Protein AF-A0AAJ6TQT7-F1 (afdb_monomer_lite)

Organism: Populus euphratica (NCBI:txid75702)

pLDDT: mean 89.3, std 13.86, range [37.5, 98.25]

InterPro domains:
  IPR011545 DEAD/DEAH-box helicase domain [PF00270] (96-200)
  IPR014001 Helicase superfamily 1/2, ATP-binding domain [PS51192] (102-221)
  IPR027417 P-loop containing nucleoside triphosphate hydrolase [G3DSA:3.40.50.300] (51-221)
  IPR027417 P-loop containing nucleoside triphosphate hydrolase [SSF52540] (74-197)

Structure (mmCIF, N/CA/C/O backbone):
data_AF-A0AAJ6TQT7-F1
#
_entry.id   AF-A0AAJ6TQT7-F1
#
loop_
_atom_site.group_PDB
_atom_site.id
_atom_site.type_symbol
_atom_site.label_atom_id
_atom_site.label_alt_id
_atom_site.label_comp_id
_atom_site.label_asym_id
_atom_site.label_entity_id
_atom_site.label_seq_id
_atom_site.pdbx_PDB_ins_code
_atom_site.Cartn_x
_atom_site.Cartn_y
_atom_site.Cartn_z
_atom_site.occupancy
_atom_site.B_iso_or_equiv
_atom_site.auth_seq_id
_atom_site.auth_comp_id
_atom_site.auth_asym_id
_atom_site.auth_atom_id
_atom_site.pdbx_PDB_model_num
ATOM 1 N N . MET A 1 1 ? 36.006 32.842 -26.822 1.00 61.41 1 MET A N 1
ATOM 2 C CA . MET A 1 1 ? 34.717 32.648 -27.507 1.00 61.41 1 MET A CA 1
ATOM 3 C C . MET A 1 1 ? 34.920 31.416 -28.344 1.00 61.41 1 MET A C 1
ATOM 5 O O . MET A 1 1 ? 35.789 31.471 -29.206 1.00 61.41 1 MET A O 1
ATOM 9 N N . GLU A 1 2 ? 34.251 30.319 -27.998 1.00 65.81 2 GLU A N 1
ATOM 10 C CA . GLU A 1 2 ? 34.174 29.146 -28.878 1.00 65.81 2 GLU A CA 1
ATOM 11 C C . GLU A 1 2 ? 33.683 29.615 -30.244 1.00 65.81 2 GLU A C 1
ATOM 13 O O . GLU A 1 2 ? 32.791 30.469 -30.332 1.00 65.81 2 GLU A O 1
ATOM 18 N N . THR A 1 3 ? 34.353 29.163 -31.296 1.00 86.44 3 THR A N 1
ATOM 19 C CA . THR A 1 3 ? 33.957 29.515 -32.653 1.00 86.44 3 THR A CA 1
ATOM 20 C C . THR A 1 3 ? 32.790 28.634 -33.078 1.00 86.44 3 THR A C 1
ATOM 22 O O . THR A 1 3 ? 32.618 27.525 -32.585 1.00 86.44 3 THR A O 1
ATOM 25 N N . GLU A 1 4 ? 31.972 29.121 -34.007 1.00 86.56 4 GLU A N 1
ATOM 26 C CA . GLU A 1 4 ? 30.852 28.355 -34.573 1.00 86.56 4 GLU A CA 1
ATOM 27 C C . GLU A 1 4 ? 31.302 26.986 -35.119 1.00 86.56 4 GLU A C 1
ATOM 29 O O . GLU A 1 4 ? 30.565 26.011 -35.030 1.00 86.56 4 GLU A O 1
ATOM 34 N N . ALA A 1 5 ? 32.543 26.899 -35.610 1.00 85.62 5 ALA A N 1
ATOM 35 C CA . ALA A 1 5 ? 33.151 25.656 -36.068 1.00 85.62 5 ALA A CA 1
ATOM 36 C C . ALA A 1 5 ? 33.395 24.647 -34.930 1.00 85.62 5 ALA A C 1
ATOM 38 O O . ALA A 1 5 ? 33.116 23.467 -35.120 1.00 85.62 5 ALA A O 1
ATOM 39 N N . ASP A 1 6 ? 33.846 25.108 -33.757 1.00 88.31 6 ASP A N 1
ATOM 40 C CA . ASP A 1 6 ? 34.109 24.240 -32.599 1.00 88.31 6 ASP A CA 1
ATOM 41 C C . ASP A 1 6 ? 32.804 23.600 -32.091 1.00 88.31 6 ASP A C 1
ATOM 43 O O . ASP A 1 6 ? 32.749 22.405 -31.808 1.00 88.31 6 ASP A O 1
ATOM 47 N N . VAL A 1 7 ? 31.719 24.383 -32.055 1.00 89.38 7 VAL A N 1
ATOM 48 C CA . VAL A 1 7 ? 30.390 23.908 -31.628 1.00 89.38 7 VAL A CA 1
ATOM 49 C C . VAL A 1 7 ? 29.799 22.911 -32.632 1.00 89.38 7 VAL A C 1
ATOM 51 O O . VAL A 1 7 ? 29.150 21.947 -32.231 1.00 89.38 7 VAL A O 1
ATOM 54 N N . LEU A 1 8 ? 30.018 23.115 -33.936 1.00 91.06 8 LEU A N 1
ATOM 55 C CA . LEU A 1 8 ? 29.555 22.186 -34.975 1.00 91.06 8 LEU A CA 1
ATOM 56 C C . LEU A 1 8 ? 30.291 20.842 -34.927 1.00 91.06 8 LEU A C 1
ATOM 58 O O . LEU A 1 8 ? 29.667 19.804 -35.141 1.00 91.06 8 LEU A O 1
ATOM 62 N N . GLU A 1 9 ? 31.593 20.849 -34.636 1.00 93.00 9 GLU A N 1
ATOM 63 C CA . GLU A 1 9 ? 32.378 19.622 -34.471 1.00 93.00 9 GLU A CA 1
ATOM 64 C C . GLU A 1 9 ? 31.935 18.833 -33.231 1.00 93.00 9 GLU A C 1
ATOM 66 O O . GLU A 1 9 ? 31.740 17.619 -33.302 1.00 93.00 9 GLU A O 1
ATOM 71 N N . GLU A 1 10 ? 31.702 19.513 -32.105 1.00 92.50 10 GLU A N 1
ATOM 72 C CA . GLU A 1 10 ? 31.204 18.871 -30.886 1.00 92.50 10 GLU A CA 1
ATOM 73 C C . GLU A 1 10 ? 29.795 18.290 -31.078 1.00 92.50 10 GLU A C 1
ATOM 75 O O . GLU A 1 10 ? 29.534 17.152 -30.683 1.00 92.50 10 GLU A O 1
ATOM 80 N N . LEU A 1 11 ? 28.907 19.022 -31.757 1.00 90.19 11 LEU A N 1
ATOM 81 C CA . LEU A 1 11 ? 27.558 18.554 -32.073 1.00 90.19 11 LEU A CA 1
ATOM 82 C C . LEU A 1 11 ? 27.585 17.299 -32.956 1.00 90.19 11 LEU A C 1
ATOM 84 O O . LEU A 1 11 ? 26.874 16.341 -32.664 1.00 90.19 11 LEU A O 1
ATOM 88 N N . PHE A 1 12 ? 28.447 17.261 -33.974 1.00 94.56 12 PHE A N 1
ATOM 89 C CA . PHE A 1 12 ? 28.618 16.087 -34.835 1.00 94.56 12 PHE A CA 1
ATOM 90 C C . PHE A 1 12 ? 29.127 14.856 -34.064 1.00 94.56 12 PHE A C 1
ATOM 92 O O . PHE A 1 12 ? 28.643 13.737 -34.264 1.00 94.56 12 PHE A O 1
ATOM 99 N N . ASN A 1 13 ? 30.077 15.051 -33.145 1.00 94.12 13 ASN A N 1
ATOM 100 C CA . ASN A 1 13 ? 30.586 13.968 -32.303 1.00 94.12 13 ASN A CA 1
ATOM 101 C C . ASN A 1 13 ? 29.492 13.408 -31.382 1.00 94.12 13 ASN A C 1
ATOM 103 O O . ASN A 1 13 ? 29.358 12.190 -31.261 1.00 94.12 13 ASN A O 1
ATOM 107 N N . ILE A 1 14 ? 28.675 14.283 -30.786 1.00 93.31 14 ILE A N 1
ATOM 108 C CA . ILE A 1 14 ? 27.545 13.880 -29.940 1.00 93.31 14 ILE A CA 1
ATOM 109 C C . ILE A 1 14 ? 26.482 13.136 -30.759 1.00 93.31 14 ILE A C 1
ATOM 111 O O . ILE A 1 14 ? 25.962 12.124 -30.296 1.00 93.31 14 ILE A O 1
ATOM 115 N N . GLU A 1 15 ? 26.156 13.596 -31.970 1.00 93.81 15 GLU A N 1
ATOM 116 C CA . GLU A 1 15 ? 25.204 12.902 -32.851 1.00 93.81 15 GLU A CA 1
ATOM 117 C C . GLU A 1 15 ? 25.678 11.484 -33.198 1.00 93.81 15 GLU A C 1
ATOM 119 O O . GLU A 1 15 ? 24.885 10.543 -33.134 1.00 93.81 15 GLU A O 1
ATOM 124 N N . THR A 1 16 ? 26.976 11.319 -33.466 1.00 94.62 16 THR A N 1
ATOM 125 C CA . THR A 1 16 ? 27.586 10.005 -33.723 1.00 94.62 16 THR A CA 1
ATOM 126 C C . THR A 1 16 ? 27.497 9.096 -32.491 1.00 94.62 16 THR A C 1
ATOM 128 O O . THR A 1 16 ? 27.112 7.934 -32.596 1.00 94.62 16 THR A O 1
ATOM 131 N N . GLU A 1 17 ? 27.796 9.619 -31.297 1.00 95.25 17 GLU A N 1
ATOM 132 C CA . GLU A 1 17 ? 27.713 8.844 -30.051 1.00 95.25 17 GLU A CA 1
ATOM 133 C C . GLU A 1 17 ? 26.266 8.439 -29.719 1.00 95.25 17 GLU A C 1
ATOM 135 O O . GLU A 1 17 ? 26.013 7.330 -29.241 1.00 95.25 17 GLU A O 1
ATOM 140 N N . ILE A 1 18 ? 25.291 9.305 -30.014 1.00 91.88 18 ILE A N 1
ATOM 141 C CA . ILE A 1 18 ? 23.867 8.978 -29.878 1.00 91.88 18 ILE A CA 1
ATOM 142 C C . ILE A 1 18 ? 23.489 7.812 -30.799 1.00 91.88 18 ILE A C 1
ATOM 144 O O . ILE A 1 18 ? 22.772 6.911 -30.355 1.00 91.88 18 ILE A O 1
ATOM 148 N N . GLU A 1 19 ? 23.957 7.810 -32.048 1.00 95.12 19 GLU A N 1
ATOM 149 C CA . GLU A 1 19 ? 23.699 6.728 -33.005 1.00 95.12 19 GLU A CA 1
ATOM 150 C C . GLU A 1 19 ? 24.300 5.396 -32.517 1.00 95.12 19 GLU A C 1
ATOM 152 O O . GLU A 1 19 ? 23.590 4.389 -32.439 1.00 95.12 19 GLU A O 1
ATOM 157 N N . ASP A 1 20 ? 25.546 5.410 -32.033 1.00 94.88 20 ASP A N 1
ATOM 158 C CA . ASP A 1 20 ? 26.205 4.231 -31.451 1.00 94.88 20 ASP A CA 1
ATOM 159 C C . ASP A 1 20 ? 25.444 3.667 -30.236 1.00 94.88 20 ASP A C 1
ATOM 161 O O . ASP A 1 20 ? 25.310 2.448 -30.062 1.00 94.88 20 ASP A O 1
ATOM 165 N N . VAL A 1 21 ? 24.927 4.540 -29.365 1.00 94.12 21 VAL A N 1
ATOM 166 C CA . VAL A 1 21 ? 24.116 4.125 -28.210 1.00 94.12 21 VAL A CA 1
ATOM 167 C C . VAL A 1 21 ? 22.784 3.521 -28.663 1.00 94.12 21 VAL A C 1
ATOM 169 O O . VAL A 1 21 ? 22.337 2.522 -28.088 1.00 94.12 21 VAL A O 1
ATOM 172 N N . GLN A 1 22 ? 22.146 4.078 -29.696 1.00 91.81 22 GLN A N 1
ATOM 173 C CA . GLN A 1 22 ? 20.905 3.530 -30.251 1.00 91.81 22 GLN A CA 1
ATOM 174 C C . GLN A 1 22 ? 21.111 2.127 -30.833 1.00 91.81 22 GLN A C 1
ATOM 176 O O . GLN A 1 22 ? 20.295 1.231 -30.578 1.00 91.81 22 GLN A O 1
ATOM 181 N N . ASP A 1 23 ? 22.226 1.897 -31.524 1.00 94.06 23 ASP A N 1
ATOM 182 C CA . ASP A 1 23 ? 22.581 0.581 -32.054 1.00 94.06 23 ASP A CA 1
ATOM 183 C C . ASP A 1 23 ? 22.837 -0.445 -30.943 1.00 94.06 23 ASP A C 1
ATOM 185 O O . ASP A 1 23 ? 22.364 -1.588 -31.015 1.00 94.06 23 ASP A O 1
ATOM 189 N N . GLN A 1 24 ? 23.499 -0.042 -29.854 1.00 95.19 24 GLN A N 1
ATOM 190 C CA . GLN A 1 24 ? 23.676 -0.907 -28.684 1.00 95.19 24 GLN A CA 1
ATOM 191 C C . GLN A 1 24 ? 22.342 -1.280 -28.029 1.00 95.19 24 GLN A C 1
ATOM 193 O O . GLN A 1 24 ? 22.138 -2.443 -27.667 1.00 95.19 24 GLN A O 1
ATOM 198 N N . ILE A 1 25 ? 21.417 -0.324 -27.893 1.00 92.00 25 ILE A N 1
ATOM 199 C CA . ILE A 1 25 ? 20.074 -0.583 -27.355 1.00 92.00 25 ILE A CA 1
ATOM 200 C C . ILE A 1 25 ? 19.343 -1.599 -28.233 1.00 92.00 25 ILE A C 1
ATOM 202 O O . ILE A 1 25 ? 18.789 -2.569 -27.713 1.00 92.00 25 ILE A O 1
ATOM 206 N N . LYS A 1 26 ? 19.382 -1.423 -29.557 1.00 93.50 26 LYS A N 1
ATOM 207 C CA . LYS A 1 26 ? 18.761 -2.352 -30.507 1.00 93.50 26 LYS A CA 1
ATOM 208 C C . LYS A 1 26 ? 19.322 -3.769 -30.364 1.00 93.50 26 LYS A C 1
ATOM 210 O O . LYS A 1 26 ? 18.554 -4.722 -30.241 1.00 93.50 26 LYS A O 1
ATOM 215 N N . LEU A 1 27 ? 20.646 -3.906 -30.286 1.00 94.12 27 LEU A N 1
ATOM 216 C CA . LEU A 1 27 ? 21.309 -5.198 -30.094 1.00 94.12 27 LEU A CA 1
ATOM 217 C C . LEU A 1 27 ? 20.922 -5.860 -28.757 1.00 94.12 27 LEU A C 1
ATOM 219 O O . LEU A 1 27 ? 20.714 -7.075 -28.685 1.00 94.12 27 LEU A O 1
ATOM 223 N N . LEU A 1 28 ? 20.816 -5.073 -27.683 1.00 92.75 28 LEU A N 1
ATOM 224 C CA . LEU A 1 28 ? 20.397 -5.570 -26.372 1.00 92.75 28 LEU A CA 1
ATOM 225 C C . LEU A 1 28 ? 18.935 -6.028 -26.367 1.00 92.75 28 LEU A C 1
ATOM 227 O O . LEU A 1 28 ? 18.644 -7.060 -25.761 1.00 92.75 28 LEU A O 1
ATOM 231 N N . LEU A 1 29 ? 18.041 -5.323 -27.065 1.00 87.38 29 LEU A N 1
ATOM 232 C CA . LEU A 1 29 ? 16.638 -5.718 -27.219 1.00 87.38 29 LEU A CA 1
ATOM 233 C C . LEU A 1 29 ? 16.505 -7.039 -27.993 1.00 87.38 29 LEU A C 1
ATOM 235 O O . LEU A 1 29 ? 15.818 -7.948 -27.529 1.00 87.38 29 LEU A O 1
ATOM 239 N N . GLU A 1 30 ? 17.239 -7.209 -29.097 1.00 92.69 30 GLU A N 1
ATOM 240 C CA . GLU A 1 30 ? 17.272 -8.483 -29.837 1.00 92.69 30 GLU A CA 1
ATOM 241 C C . GLU A 1 30 ? 17.807 -9.639 -28.974 1.00 92.69 30 GLU A C 1
ATOM 243 O O . GLU A 1 30 ? 17.326 -10.775 -29.032 1.00 92.69 30 GLU A O 1
ATOM 248 N N . ARG A 1 31 ? 18.817 -9.373 -28.134 1.00 92.62 31 ARG A N 1
ATOM 249 C CA . ARG A 1 31 ? 19.336 -10.369 -27.188 1.00 92.62 31 ARG A CA 1
ATOM 250 C C . ARG A 1 31 ? 18.314 -10.710 -26.105 1.00 92.62 31 ARG A C 1
ATOM 252 O O . ARG A 1 31 ? 18.227 -11.873 -25.708 1.00 92.62 31 ARG A O 1
ATOM 259 N N . GLN A 1 32 ? 17.572 -9.718 -25.619 1.00 89.62 32 GLN A N 1
ATOM 260 C CA . GLN A 1 32 ? 16.519 -9.905 -24.628 1.00 89.62 32 GLN A CA 1
ATOM 261 C C . GLN A 1 32 ? 15.407 -10.811 -25.173 1.00 89.62 32 GLN A C 1
ATOM 263 O O . GLN A 1 32 ? 15.000 -11.744 -24.481 1.00 89.62 32 GLN A O 1
ATOM 268 N N . GLU A 1 33 ? 14.982 -10.605 -26.421 1.00 91.94 33 GLU A N 1
ATOM 269 C CA . GLU A 1 33 ? 13.981 -11.442 -27.094 1.00 91.94 33 GLU A CA 1
ATOM 270 C C . GLU A 1 33 ? 14.430 -12.910 -27.183 1.00 91.94 33 GLU A C 1
ATOM 272 O O . GLU A 1 33 ? 13.729 -13.804 -26.705 1.00 91.94 33 GLU A O 1
ATOM 277 N N . LYS A 1 34 ? 15.660 -13.160 -27.659 1.00 94.00 34 LYS A N 1
ATOM 278 C CA . LYS A 1 34 ? 16.243 -14.517 -27.725 1.00 94.00 34 LYS A CA 1
ATOM 279 C C . LYS A 1 34 ? 16.314 -15.202 -26.358 1.00 94.00 34 LYS A C 1
ATOM 281 O O . LYS A 1 34 ? 16.116 -16.413 -26.247 1.00 94.00 34 LYS A O 1
ATOM 286 N N . LEU A 1 35 ? 16.622 -14.449 -25.300 1.00 92.38 35 LEU A N 1
ATOM 287 C CA . LEU A 1 35 ? 16.667 -14.987 -23.939 1.00 92.38 35 LEU A CA 1
ATOM 288 C C . LEU A 1 35 ? 15.271 -15.344 -23.416 1.00 92.38 35 LEU A C 1
ATOM 290 O O . LEU A 1 35 ? 15.134 -16.370 -22.750 1.00 92.38 35 LEU A O 1
ATOM 294 N N . HIS A 1 36 ? 14.244 -14.550 -23.728 1.00 88.19 36 HIS A N 1
ATOM 295 C CA . HIS A 1 36 ? 12.860 -14.854 -23.354 1.00 88.19 36 HIS A CA 1
ATOM 296 C C . HIS A 1 36 ? 12.304 -16.079 -24.085 1.00 88.19 36 HIS A C 1
ATOM 298 O O . HIS A 1 36 ? 11.632 -16.910 -23.465 1.00 88.19 36 HIS A O 1
ATOM 304 N N . GLU A 1 37 ? 12.625 -16.239 -25.368 1.00 91.75 37 GLU A N 1
ATOM 305 C CA . GLU A 1 37 ? 12.272 -17.438 -26.131 1.00 91.75 37 GLU A CA 1
ATOM 306 C C . GLU A 1 37 ? 12.915 -18.681 -25.498 1.00 91.75 37 GLU A C 1
ATOM 308 O O . GLU A 1 37 ? 12.221 -19.625 -25.111 1.00 91.75 37 GLU A O 1
ATOM 313 N N . ARG A 1 38 ? 14.228 -18.629 -25.233 1.00 91.69 38 ARG A N 1
ATOM 314 C CA . ARG A 1 38 ? 14.949 -19.734 -24.587 1.00 91.69 38 ARG A CA 1
ATOM 315 C C . ARG A 1 38 ? 14.439 -20.040 -23.178 1.00 91.69 38 ARG A C 1
ATOM 317 O O . ARG A 1 38 ? 14.390 -21.201 -22.772 1.00 91.69 38 ARG A O 1
ATOM 324 N N . GLN A 1 39 ? 14.067 -19.013 -22.417 1.00 91.06 39 GLN A N 1
ATOM 325 C CA . GLN A 1 39 ? 13.455 -19.173 -21.100 1.00 91.06 39 GLN A CA 1
ATOM 326 C C . GLN A 1 39 ? 12.125 -19.931 -21.200 1.00 91.06 39 GLN A C 1
ATOM 328 O O . GLN A 1 39 ? 11.867 -20.815 -20.381 1.00 91.06 39 GLN A O 1
ATOM 333 N N . SER A 1 40 ? 11.305 -19.608 -22.200 1.00 87.75 40 SER A N 1
ATOM 334 C CA . SER A 1 40 ? 10.009 -20.253 -22.436 1.00 87.75 40 SER A CA 1
ATOM 335 C C . SER A 1 40 ? 10.177 -21.725 -22.828 1.00 87.75 40 SER A C 1
ATOM 337 O O . SER A 1 40 ? 9.517 -22.588 -22.249 1.00 87.75 40 SER A O 1
ATOM 339 N N . GLU A 1 41 ? 11.132 -22.042 -23.710 1.00 92.88 41 GLU A N 1
ATOM 340 C CA . GLU A 1 41 ? 11.480 -23.427 -24.068 1.00 92.88 41 GLU A CA 1
ATOM 341 C C . GLU A 1 41 ? 11.928 -24.254 -22.855 1.00 92.88 41 GLU A C 1
ATOM 343 O O . GLU A 1 41 ? 11.483 -25.386 -22.655 1.00 92.88 41 GLU A O 1
ATOM 348 N N . LEU A 1 42 ? 12.817 -23.695 -22.026 1.00 88.88 42 LEU A N 1
ATOM 349 C CA . LEU A 1 42 ? 13.333 -24.385 -20.843 1.00 88.88 42 LEU A CA 1
ATOM 350 C C . LEU A 1 42 ? 12.238 -24.630 -19.804 1.00 88.88 42 LEU A C 1
ATOM 352 O O . LEU A 1 42 ? 12.215 -25.701 -19.195 1.00 88.88 42 LEU A O 1
ATOM 356 N N . LYS A 1 43 ? 11.322 -23.671 -19.619 1.00 86.88 43 LYS A N 1
ATOM 357 C CA . LYS A 1 43 ? 10.145 -23.849 -18.759 1.00 86.88 43 LYS A CA 1
ATOM 358 C C . LYS A 1 43 ? 9.277 -25.009 -19.254 1.00 86.88 43 LYS A C 1
ATOM 360 O O . LYS A 1 43 ? 8.953 -25.886 -18.457 1.00 86.88 43 LYS A O 1
ATOM 365 N N . PHE A 1 44 ? 8.995 -25.065 -20.558 1.00 88.38 44 PHE A N 1
ATOM 366 C CA . PHE A 1 44 ? 8.209 -26.145 -21.161 1.00 88.38 44 PHE A CA 1
ATOM 367 C C . PHE A 1 44 ? 8.877 -27.521 -21.001 1.00 88.38 44 PHE A C 1
ATOM 369 O O . PHE A 1 44 ? 8.242 -28.489 -20.584 1.00 88.38 44 PHE A O 1
ATOM 376 N N . LEU A 1 45 ? 10.186 -27.616 -21.260 1.00 88.69 45 LEU A N 1
ATOM 377 C CA . LEU A 1 45 ? 10.944 -28.858 -21.065 1.00 88.69 45 LEU A CA 1
ATOM 378 C C . LEU A 1 45 ? 10.914 -29.330 -19.609 1.00 88.69 45 LEU A C 1
ATOM 380 O O . LEU A 1 45 ? 10.752 -30.519 -19.342 1.00 88.69 45 LEU A O 1
ATOM 384 N N . LEU A 1 46 ? 11.072 -28.408 -18.661 1.00 81.00 46 LEU A N 1
ATOM 385 C CA . LEU A 1 46 ? 11.061 -28.723 -17.237 1.00 81.00 46 LEU A CA 1
ATOM 386 C C . LEU A 1 46 ? 9.691 -29.241 -16.775 1.00 81.00 46 LEU A C 1
ATOM 388 O O . LEU A 1 46 ? 9.625 -30.157 -15.954 1.00 81.00 46 LEU A O 1
ATOM 392 N N . GLU A 1 47 ? 8.608 -28.701 -17.329 1.00 84.00 47 GLU A N 1
ATOM 393 C CA . GLU A 1 47 ? 7.249 -29.194 -17.104 1.00 84.00 47 GLU A CA 1
ATOM 394 C C . GLU A 1 47 ? 7.056 -30.613 -17.666 1.00 84.00 47 GLU A C 1
ATOM 396 O O . GLU A 1 47 ? 6.571 -31.499 -16.958 1.00 84.00 47 GLU A O 1
ATOM 401 N N . ALA A 1 48 ? 7.549 -30.876 -18.880 1.00 82.00 48 ALA A N 1
ATOM 402 C CA . ALA A 1 48 ? 7.525 -32.209 -19.483 1.00 82.00 48 ALA A CA 1
ATOM 403 C C . ALA A 1 48 ? 8.320 -33.247 -18.664 1.00 82.00 48 ALA A C 1
ATOM 405 O O . ALA A 1 48 ? 7.836 -34.356 -18.422 1.00 82.00 48 ALA A O 1
ATOM 406 N N . TYR A 1 49 ? 9.509 -32.887 -18.162 1.00 77.50 49 TYR A N 1
ATOM 407 C CA . TYR A 1 49 ? 10.296 -33.761 -17.284 1.00 77.50 49 TYR A CA 1
ATOM 408 C C . TYR A 1 49 ? 9.562 -34.078 -15.977 1.00 77.50 49 TYR A C 1
ATOM 410 O O . TYR A 1 49 ? 9.536 -35.237 -15.555 1.00 77.50 49 TYR A O 1
ATOM 418 N N . ARG A 1 50 ? 8.917 -33.080 -15.357 1.00 76.00 50 ARG A N 1
ATOM 419 C CA . ARG A 1 50 ? 8.100 -33.279 -14.148 1.00 76.00 50 ARG A CA 1
ATOM 420 C C . ARG A 1 50 ? 6.929 -34.230 -14.396 1.00 76.00 50 ARG A C 1
ATOM 422 O O . ARG A 1 50 ? 6.673 -35.083 -13.551 1.00 76.00 50 ARG A O 1
ATOM 429 N N . ALA A 1 51 ? 6.274 -34.138 -15.554 1.00 72.75 51 ALA A N 1
ATOM 430 C CA . ALA A 1 51 ? 5.194 -35.049 -15.933 1.00 72.75 51 ALA A CA 1
ATOM 431 C C . ALA A 1 51 ? 5.687 -36.500 -16.123 1.00 72.75 51 ALA A C 1
ATOM 433 O O . ALA A 1 51 ? 5.001 -37.443 -15.731 1.00 72.75 51 ALA A O 1
ATOM 434 N N . SER A 1 52 ? 6.901 -36.687 -16.653 1.00 66.88 52 SER A N 1
ATOM 435 C CA . SER A 1 52 ? 7.492 -38.013 -16.908 1.00 66.88 52 SER A CA 1
ATOM 436 C C . SER A 1 52 ? 8.077 -38.731 -15.676 1.00 66.88 52 SER A C 1
ATOM 438 O O . SER A 1 52 ? 8.338 -39.929 -15.737 1.00 66.88 52 SER A O 1
ATOM 440 N N . GLY A 1 53 ? 8.277 -38.033 -14.550 1.00 55.12 53 GLY A N 1
ATOM 441 C CA . GLY A 1 53 ? 8.949 -38.557 -13.348 1.00 55.12 53 GLY A CA 1
ATOM 442 C C . GLY A 1 53 ? 8.054 -39.245 -12.305 1.00 55.12 53 GLY A C 1
ATOM 443 O O . GLY A 1 53 ? 8.519 -39.535 -11.203 1.00 55.12 53 GLY A O 1
ATOM 444 N N . THR A 1 54 ? 6.777 -39.504 -12.598 1.00 47.59 54 THR A N 1
ATOM 445 C CA . THR A 1 54 ? 5.849 -40.151 -11.651 1.00 47.59 54 THR A CA 1
ATOM 446 C C . THR A 1 54 ? 5.943 -41.679 -11.719 1.00 47.59 54 THR A C 1
ATOM 448 O O . THR A 1 54 ? 5.158 -42.352 -12.378 1.00 47.59 54 THR A O 1
ATOM 451 N N . GLY A 1 55 ? 6.923 -42.245 -11.007 1.00 44.38 55 GLY A N 1
ATOM 452 C CA . GLY A 1 55 ? 7.084 -43.697 -10.891 1.00 44.38 55 GLY A CA 1
ATOM 453 C C . GLY A 1 55 ? 8.021 -44.150 -9.769 1.00 44.38 55 GLY A C 1
ATOM 454 O O . GLY A 1 55 ? 9.114 -44.615 -10.063 1.00 44.38 55 GLY A O 1
ATOM 455 N N . ASN A 1 56 ? 7.613 -43.995 -8.500 1.00 41.59 56 ASN A N 1
ATOM 456 C CA . ASN A 1 56 ? 7.664 -45.019 -7.431 1.00 41.59 56 ASN A CA 1
ATOM 457 C C . ASN A 1 56 ? 7.466 -44.415 -6.028 1.00 41.59 56 ASN A C 1
ATOM 459 O O . ASN A 1 56 ? 8.137 -43.464 -5.632 1.00 41.59 56 ASN A O 1
ATOM 463 N N . SER A 1 57 ? 6.559 -45.033 -5.267 1.00 46.34 57 SER A N 1
ATOM 464 C CA . SER A 1 57 ? 6.270 -44.774 -3.853 1.00 46.34 57 SER A CA 1
ATOM 465 C C . SER A 1 57 ? 7.462 -45.047 -2.937 1.00 46.34 57 SER A C 1
ATOM 467 O O . SER A 1 57 ? 8.017 -46.141 -2.987 1.00 46.34 57 SER A O 1
ATOM 469 N N . ALA A 1 58 ? 7.763 -44.093 -2.045 1.00 40.53 58 ALA A N 1
ATOM 470 C CA . ALA A 1 58 ? 8.061 -44.299 -0.616 1.00 40.53 58 ALA A CA 1
ATOM 471 C C . ALA A 1 58 ? 8.602 -43.001 0.024 1.00 40.53 58 ALA A C 1
ATOM 473 O O . ALA A 1 58 ? 9.811 -42.855 0.173 1.00 40.53 58 ALA A O 1
ATOM 474 N N . ASN A 1 59 ? 7.724 -42.058 0.405 1.00 37.50 59 ASN A N 1
ATOM 475 C CA . ASN A 1 59 ? 7.922 -41.194 1.587 1.00 37.50 59 ASN A CA 1
ATOM 476 C C . ASN A 1 59 ? 6.678 -40.321 1.859 1.00 37.50 59 ASN A C 1
ATOM 478 O O . ASN A 1 59 ? 6.595 -39.166 1.446 1.00 37.50 59 ASN A O 1
ATOM 482 N N . GLU A 1 60 ? 5.699 -40.866 2.579 1.00 40.94 60 GLU A N 1
ATOM 483 C CA . GLU A 1 60 ? 4.431 -40.191 2.918 1.00 40.94 60 GLU A CA 1
ATOM 484 C C . GLU A 1 60 ? 4.529 -39.123 4.029 1.00 40.94 60 GLU A C 1
ATOM 486 O O . GLU A 1 60 ? 3.508 -38.661 4.517 1.00 40.94 60 GLU A O 1
ATOM 491 N N . ASN A 1 61 ? 5.721 -38.652 4.415 1.00 39.47 61 ASN A N 1
ATOM 492 C CA . ASN A 1 61 ? 5.858 -37.620 5.461 1.00 39.47 61 ASN A CA 1
ATOM 493 C C . ASN A 1 61 ? 6.706 -36.393 5.070 1.00 39.47 61 ASN A C 1
ATOM 495 O O . ASN A 1 61 ? 7.133 -35.638 5.940 1.00 39.47 61 ASN A O 1
ATOM 499 N N . ALA A 1 62 ? 6.909 -36.145 3.770 1.00 41.16 62 ALA A N 1
ATOM 500 C CA . ALA A 1 62 ? 7.610 -34.949 3.268 1.00 41.16 62 ALA A CA 1
ATOM 501 C C . ALA A 1 62 ? 6.781 -34.087 2.287 1.00 41.16 62 ALA A C 1
ATOM 503 O O . ALA A 1 62 ? 7.235 -33.039 1.831 1.00 41.16 62 ALA A O 1
ATOM 504 N N . SER A 1 63 ? 5.537 -34.469 1.986 1.00 38.22 63 SER A N 1
ATOM 505 C CA . SER A 1 63 ? 4.670 -33.833 0.981 1.00 38.22 63 SER A CA 1
ATOM 506 C C . SER A 1 63 ? 3.861 -32.639 1.513 1.00 38.22 63 SER A C 1
ATOM 508 O O . SER A 1 63 ? 2.657 -32.525 1.284 1.00 38.22 63 SER A O 1
ATOM 510 N N . ARG A 1 64 ? 4.523 -31.728 2.234 1.00 38.22 64 ARG A N 1
ATOM 511 C CA . ARG A 1 64 ? 4.036 -30.352 2.460 1.00 38.22 64 ARG A CA 1
ATOM 512 C C . ARG A 1 64 ? 5.079 -29.283 2.126 1.00 38.22 64 ARG A C 1
ATOM 514 O O . ARG A 1 64 ? 4.843 -28.111 2.404 1.00 38.22 64 ARG A O 1
ATOM 521 N N . SER A 1 65 ? 6.190 -29.637 1.473 1.00 41.38 65 SER A N 1
ATOM 522 C CA . SER A 1 65 ? 6.930 -28.634 0.705 1.00 41.38 65 SER A CA 1
ATOM 523 C C . SER A 1 65 ? 6.109 -28.320 -0.542 1.00 41.38 65 SER A C 1
ATOM 525 O O . SER A 1 65 ? 6.137 -29.063 -1.523 1.00 41.38 65 SER A O 1
ATOM 527 N N . SER A 1 66 ? 5.302 -27.269 -0.420 1.00 44.78 66 SER A N 1
ATOM 528 C CA . SER A 1 66 ? 4.577 -26.585 -1.483 1.00 44.78 66 SER A CA 1
ATOM 529 C C . SER A 1 66 ? 5.233 -26.790 -2.847 1.00 44.78 66 SER A C 1
ATOM 531 O O . SER A 1 66 ? 6.387 -26.403 -3.051 1.00 44.78 66 SER A O 1
ATOM 533 N N . SER A 1 67 ? 4.476 -27.318 -3.806 1.00 47.75 67 SER A N 1
ATOM 534 C CA . SER A 1 67 ? 4.595 -26.829 -5.177 1.00 47.75 67 SER A CA 1
ATOM 535 C C . SER A 1 67 ? 4.755 -25.314 -5.082 1.00 47.75 67 SER A C 1
ATOM 537 O O . SER A 1 67 ? 3.873 -24.674 -4.511 1.00 47.75 67 SER A O 1
ATOM 539 N N . LEU A 1 68 ? 5.899 -24.762 -5.499 1.00 58.03 68 LEU A N 1
ATOM 540 C CA . LEU A 1 68 ? 6.058 -23.314 -5.614 1.00 58.03 68 LEU A CA 1
ATOM 541 C C . LEU A 1 68 ? 4.854 -22.825 -6.420 1.00 58.03 68 LEU A C 1
ATOM 543 O O . LEU A 1 68 ? 4.753 -23.149 -7.601 1.00 58.03 68 LEU A O 1
ATOM 547 N N . GLU A 1 69 ? 3.901 -22.180 -5.743 1.00 70.75 69 GLU A N 1
ATOM 548 C CA . GLU A 1 69 ? 2.725 -21.603 -6.384 1.00 70.75 69 GLU A CA 1
ATOM 549 C C . GLU A 1 69 ? 3.271 -20.609 -7.414 1.00 70.75 69 GLU A C 1
ATOM 551 O O . GLU A 1 69 ? 4.029 -19.700 -7.066 1.0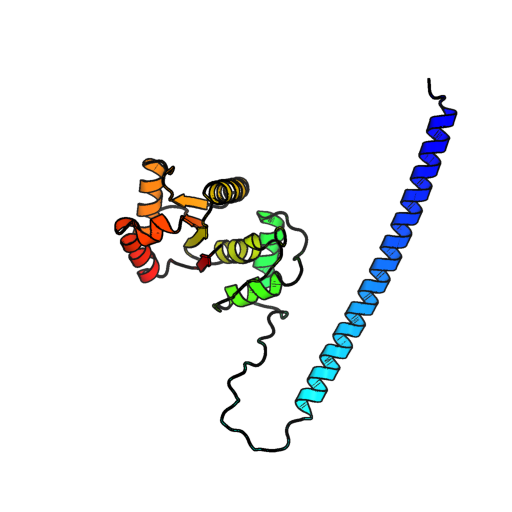0 70.75 69 GLU A O 1
ATOM 556 N N . ASP A 1 70 ? 3.012 -20.871 -8.695 1.00 82.69 70 ASP A N 1
ATOM 557 C CA . ASP A 1 70 ? 3.530 -20.038 -9.772 1.00 82.69 70 ASP A CA 1
ATOM 558 C C . ASP A 1 70 ? 2.678 -18.773 -9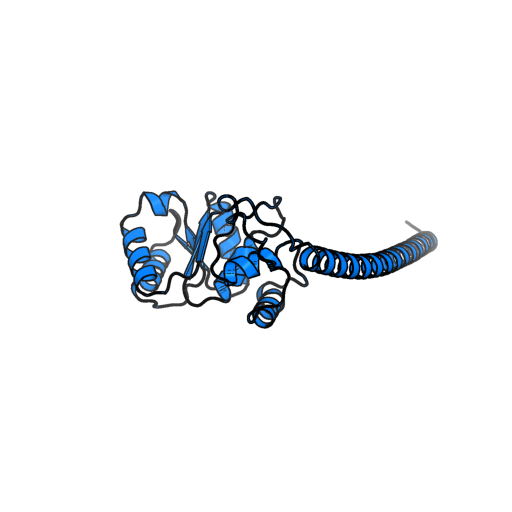.875 1.00 82.69 70 ASP A C 1
ATOM 560 O O . ASP A 1 70 ? 1.572 -18.776 -10.412 1.00 82.69 70 ASP A O 1
ATOM 564 N N . TRP A 1 71 ? 3.206 -17.681 -9.332 1.00 91.25 71 TRP A N 1
ATOM 565 C CA . TRP A 1 71 ? 2.561 -16.369 -9.346 1.00 91.25 71 TRP A CA 1
ATOM 566 C C . TRP A 1 71 ? 2.841 -15.562 -10.620 1.00 91.25 71 TRP A C 1
ATOM 568 O O . TRP A 1 71 ? 2.364 -14.431 -10.737 1.00 91.25 71 TRP A O 1
ATOM 578 N N . SER A 1 72 ? 3.604 -16.122 -11.569 1.00 88.31 72 SER A N 1
ATOM 579 C CA . SER A 1 72 ? 3.930 -15.464 -12.842 1.00 88.31 72 SER A CA 1
ATOM 580 C C . SER A 1 72 ? 2.832 -15.596 -13.906 1.00 88.31 72 SER A C 1
ATOM 582 O O . SER A 1 72 ? 2.919 -14.958 -14.957 1.00 88.31 72 SER A O 1
ATOM 584 N N . GLY A 1 73 ? 1.794 -16.392 -13.628 1.00 85.88 73 GLY A N 1
ATOM 585 C CA . GLY A 1 73 ? 0.637 -16.578 -14.501 1.00 85.88 73 GLY A CA 1
ATOM 586 C C . GLY A 1 73 ? -0.277 -15.352 -14.618 1.00 85.88 73 GLY A C 1
ATOM 587 O O . GLY A 1 73 ? -0.028 -14.288 -14.047 1.00 85.88 73 GLY A O 1
ATOM 588 N N . SER A 1 74 ? -1.356 -15.527 -15.381 1.00 89.94 74 SER A N 1
ATOM 589 C CA . SER A 1 74 ? -2.412 -14.527 -15.548 1.00 89.94 74 SER A CA 1
ATOM 590 C C . SER A 1 74 ? -3.507 -14.694 -14.499 1.00 89.94 74 SER A C 1
ATOM 592 O O . SER A 1 74 ? -3.933 -15.815 -14.220 1.00 89.94 74 SER A O 1
ATOM 594 N N . PHE A 1 75 ? -3.993 -13.575 -13.967 1.00 93.81 75 PHE A N 1
ATOM 595 C CA . PHE A 1 75 ? -5.056 -13.533 -12.961 1.00 93.81 75 PHE A CA 1
ATOM 596 C C . PHE A 1 75 ? -6.199 -12.610 -13.391 1.00 93.81 75 PHE A C 1
ATOM 598 O O . PHE A 1 75 ? -6.022 -11.727 -14.228 1.00 93.81 75 PHE A O 1
ATOM 605 N N . GLU A 1 76 ? -7.378 -12.783 -12.789 1.00 94.38 76 GLU A N 1
ATOM 606 C CA . GLU A 1 76 ? -8.588 -12.012 -13.125 1.00 94.38 76 GLU A CA 1
ATOM 607 C C . GLU A 1 76 ? -8.427 -10.499 -12.886 1.00 94.38 76 GLU A C 1
ATOM 609 O O . GLU A 1 76 ? -9.072 -9.690 -13.550 1.00 94.38 76 GLU A O 1
ATOM 614 N N . TRP A 1 77 ? -7.537 -10.102 -11.971 1.00 95.06 77 TRP A N 1
ATOM 615 C CA . TRP A 1 77 ? -7.251 -8.702 -11.648 1.00 95.06 77 TRP A CA 1
ATOM 616 C C . TRP A 1 77 ? -6.129 -8.077 -12.484 1.00 95.06 77 TRP A C 1
ATOM 618 O O . TRP A 1 77 ? -5.904 -6.877 -12.339 1.00 95.06 77 TRP A O 1
ATOM 628 N N . ASP A 1 78 ? -5.428 -8.828 -13.345 1.00 93.81 78 ASP A N 1
ATOM 629 C CA . ASP A 1 78 ? -4.249 -8.327 -14.078 1.00 93.81 78 ASP A CA 1
ATOM 630 C C . ASP A 1 78 ? -4.568 -7.046 -14.864 1.00 93.81 78 ASP A C 1
ATOM 632 O O . ASP A 1 78 ? -3.847 -6.058 -14.758 1.00 93.81 78 ASP A O 1
ATOM 636 N N . SER A 1 79 ? -5.698 -7.019 -15.580 1.00 94.94 79 SER A N 1
ATOM 637 C CA . SER A 1 79 ? -6.100 -5.845 -16.366 1.00 94.94 79 SER A CA 1
ATOM 638 C C . SER A 1 79 ? -6.335 -4.608 -15.496 1.00 94.94 79 SER A C 1
ATOM 640 O O . SER A 1 79 ? -5.955 -3.507 -15.887 1.00 94.94 79 SER A O 1
ATOM 642 N N . GLN A 1 80 ? -6.967 -4.773 -14.331 1.00 95.94 80 GLN A N 1
ATOM 643 C CA . GLN A 1 80 ? -7.245 -3.664 -13.417 1.00 95.94 80 GLN A CA 1
ATOM 644 C C . GLN A 1 80 ? -5.968 -3.210 -12.699 1.00 95.94 80 GLN A C 1
ATOM 646 O O . GLN A 1 80 ? -5.767 -2.018 -12.473 1.00 95.94 80 GLN A O 1
ATOM 651 N N . ALA A 1 81 ? -5.091 -4.155 -12.355 1.00 96.25 81 ALA A N 1
ATOM 652 C CA . ALA A 1 81 ? -3.796 -3.877 -11.756 1.00 96.25 81 ALA A CA 1
ATOM 653 C C . ALA A 1 81 ? -2.887 -3.102 -12.717 1.00 96.25 81 ALA A C 1
ATOM 655 O O . ALA A 1 81 ? -2.261 -2.128 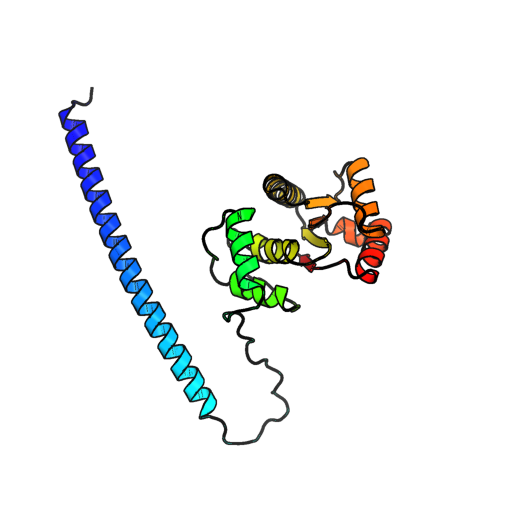-12.304 1.00 96.25 81 ALA A O 1
ATOM 656 N N . ASP A 1 82 ? -2.860 -3.481 -13.994 1.00 96.00 82 ASP A N 1
ATOM 657 C CA . ASP A 1 82 ? -2.069 -2.802 -15.019 1.00 96.00 82 ASP A CA 1
ATOM 658 C C . ASP A 1 82 ? -2.583 -1.395 -15.321 1.00 96.00 82 ASP A C 1
ATOM 660 O O . ASP A 1 82 ? -1.778 -0.464 -15.400 1.00 96.00 82 ASP A O 1
ATOM 664 N N . ASP A 1 83 ? -3.905 -1.228 -15.411 1.00 96.69 83 ASP A N 1
ATOM 665 C CA . ASP A 1 83 ? -4.546 0.079 -15.562 1.00 96.69 83 ASP A CA 1
ATOM 666 C C . ASP A 1 83 ? -4.201 1.003 -14.389 1.00 96.69 83 ASP A C 1
ATOM 668 O O . ASP A 1 83 ? -3.656 2.088 -14.585 1.00 96.69 83 ASP A O 1
ATOM 672 N N . ALA A 1 84 ? -4.413 0.546 -13.154 1.00 96.44 84 ALA A N 1
ATOM 673 C CA . ALA A 1 84 ? -4.118 1.334 -11.967 1.00 96.44 84 ALA A CA 1
ATOM 674 C C . ALA A 1 84 ? -2.615 1.649 -11.831 1.00 96.44 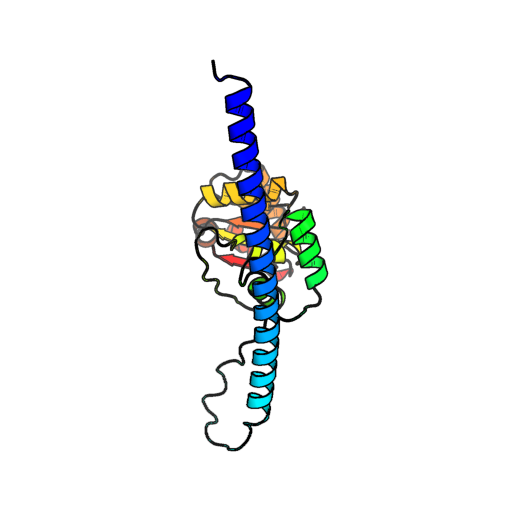84 ALA A C 1
ATOM 676 O O . ALA A 1 84 ? -2.227 2.769 -11.496 1.00 96.44 84 ALA A O 1
ATOM 677 N N . ARG A 1 85 ? -1.736 0.692 -12.137 1.00 97.19 85 ARG A N 1
ATOM 678 C CA . ARG A 1 85 ? -0.282 0.894 -12.134 1.00 97.19 85 ARG A CA 1
ATOM 679 C C . ARG A 1 85 ? 0.154 1.977 -13.123 1.00 97.19 85 ARG A C 1
ATOM 681 O O . ARG A 1 85 ? 1.017 2.787 -12.781 1.00 97.19 85 ARG A O 1
ATOM 688 N N . LEU A 1 86 ? -0.420 1.990 -14.323 1.00 96.69 86 LEU A N 1
ATOM 689 C CA . LEU A 1 86 ? -0.071 2.963 -15.352 1.00 96.69 86 LEU A CA 1
ATOM 690 C C . LEU A 1 86 ? -0.738 4.320 -15.100 1.00 96.69 86 LEU A C 1
ATOM 692 O O . LEU A 1 86 ? -0.050 5.335 -15.049 1.00 96.69 86 LEU A O 1
ATOM 696 N N . ASN A 1 87 ? -2.055 4.337 -14.909 1.00 96.25 87 ASN A N 1
ATOM 697 C CA . ASN A 1 87 ? -2.859 5.559 -14.907 1.00 96.25 87 ASN A CA 1
ATOM 698 C C . ASN A 1 87 ? -2.923 6.253 -13.542 1.00 96.25 87 ASN A C 1
ATOM 700 O O . ASN A 1 87 ? -3.067 7.472 -13.498 1.00 96.25 87 ASN A O 1
ATOM 704 N N . ILE A 1 88 ? -2.792 5.512 -12.434 1.00 95.62 88 ILE A N 1
ATOM 705 C CA . ILE A 1 88 ? -2.781 6.094 -11.080 1.00 95.62 88 ILE A CA 1
ATOM 706 C C . ILE A 1 88 ? -1.345 6.291 -10.603 1.00 95.62 88 ILE A C 1
ATOM 708 O O . ILE A 1 88 ? -0.988 7.380 -10.171 1.00 95.62 88 ILE A O 1
ATOM 712 N N . PHE A 1 89 ? -0.502 5.258 -10.688 1.00 94.62 89 PHE A N 1
ATOM 713 C CA . PHE A 1 89 ? 0.874 5.344 -10.182 1.00 94.62 89 PHE A CA 1
ATOM 714 C C . PHE A 1 89 ? 1.884 5.902 -11.195 1.00 94.62 89 PHE A C 1
ATOM 716 O O . PHE A 1 89 ? 3.009 6.212 -10.803 1.00 94.62 89 PHE A O 1
ATOM 723 N N . GLY A 1 90 ? 1.528 6.032 -12.479 1.00 94.50 90 GLY A N 1
ATOM 724 C CA . GLY A 1 90 ? 2.440 6.545 -13.509 1.00 94.50 90 GLY A CA 1
ATOM 725 C C . GLY A 1 90 ? 3.614 5.609 -13.817 1.00 94.50 90 GLY A C 1
ATOM 726 O O . GLY A 1 90 ? 4.650 6.056 -14.307 1.00 94.50 90 GLY A O 1
ATOM 727 N N . ILE A 1 91 ? 3.501 4.318 -13.491 1.00 94.56 91 ILE A N 1
ATOM 728 C CA . ILE A 1 91 ? 4.589 3.347 -13.642 1.00 94.56 91 ILE A CA 1
ATOM 729 C C . ILE A 1 91 ? 4.387 2.598 -14.966 1.00 94.56 91 ILE A C 1
ATOM 731 O O . ILE A 1 91 ? 3.327 2.003 -15.143 1.00 94.56 91 ILE A O 1
ATOM 735 N N . PRO A 1 92 ? 5.371 2.558 -15.889 1.00 92.06 92 PRO A N 1
ATOM 736 C CA . PRO A 1 92 ? 5.203 1.964 -17.221 1.00 92.06 92 PRO A CA 1
ATOM 737 C C . PRO A 1 92 ? 5.310 0.434 -17.237 1.00 92.06 92 PRO A C 1
ATOM 739 O O . PRO A 1 92 ? 4.510 -0.221 -17.904 1.00 92.06 92 PRO A O 1
ATOM 742 N N . SER A 1 93 ? 6.170 -0.163 -16.407 1.00 94.19 93 SER A N 1
ATOM 743 C CA . SER A 1 93 ? 6.303 -1.623 -16.262 1.00 94.19 93 SER A CA 1
ATOM 744 C C . SER A 1 93 ? 6.571 -2.061 -14.816 1.00 94.19 93 SER A C 1
ATOM 746 O O . SER A 1 93 ? 7.053 -1.279 -13.994 1.00 94.19 93 SER A O 1
ATOM 748 N N . TYR A 1 94 ? 6.264 -3.324 -14.496 1.00 94.00 94 TYR A N 1
ATOM 749 C CA . TYR A 1 94 ? 6.691 -3.931 -13.233 1.00 94.00 94 TYR A CA 1
ATOM 750 C C . TYR A 1 94 ? 8.205 -4.129 -13.212 1.00 94.00 94 TYR A C 1
ATOM 752 O O . TYR A 1 94 ? 8.824 -4.504 -14.208 1.00 94.00 94 TYR A O 1
ATOM 760 N N . ARG A 1 95 ? 8.792 -3.950 -12.033 1.00 93.81 95 ARG A N 1
ATOM 761 C CA . ARG A 1 95 ? 10.143 -4.420 -11.731 1.00 93.81 95 ARG A CA 1
ATOM 762 C C . ARG A 1 95 ? 10.117 -5.903 -11.376 1.00 93.81 95 ARG A C 1
ATOM 764 O O . ARG A 1 95 ? 9.061 -6.483 -11.129 1.00 93.81 95 ARG A O 1
ATOM 771 N N . GLN A 1 96 ? 11.306 -6.495 -11.308 1.00 91.38 96 GLN A N 1
ATOM 772 C CA . GLN A 1 96 ? 11.488 -7.903 -10.972 1.00 91.38 96 GLN A CA 1
ATOM 773 C C . GLN A 1 96 ? 10.699 -8.299 -9.712 1.00 91.38 96 GLN A C 1
ATOM 775 O O . GLN A 1 96 ? 10.781 -7.625 -8.683 1.00 91.38 96 GLN A O 1
ATOM 780 N N . ASN A 1 97 ? 9.961 -9.407 -9.810 1.00 92.00 97 ASN A N 1
ATOM 781 C CA . ASN A 1 97 ? 9.140 -10.020 -8.763 1.00 92.00 97 ASN A CA 1
ATOM 782 C C . ASN A 1 97 ? 7.917 -9.206 -8.294 1.00 92.00 97 ASN A C 1
ATOM 784 O O . ASN A 1 97 ? 7.150 -9.709 -7.475 1.00 92.00 97 ASN A O 1
ATOM 788 N N . GLN A 1 98 ? 7.708 -7.961 -8.748 1.00 95.31 98 GLN A N 1
ATOM 789 C CA . GLN A 1 98 ? 6.587 -7.150 -8.253 1.00 95.31 98 GLN A CA 1
ATOM 790 C C . GLN A 1 98 ? 5.236 -7.761 -8.625 1.00 95.31 98 GLN A C 1
ATOM 792 O O . GLN A 1 98 ? 4.358 -7.834 -7.767 1.00 95.31 98 GLN A O 1
ATOM 797 N N . LYS A 1 99 ? 5.077 -8.213 -9.876 1.00 95.06 99 LYS A N 1
ATOM 798 C CA . LYS A 1 99 ? 3.821 -8.806 -10.353 1.00 95.06 99 LYS A CA 1
ATOM 799 C C . LYS A 1 99 ? 3.489 -10.071 -9.562 1.00 95.06 99 LYS A C 1
ATOM 801 O O . LYS A 1 99 ? 2.376 -10.219 -9.075 1.00 95.06 99 LYS A O 1
ATOM 806 N N . GLU A 1 100 ? 4.478 -10.931 -9.355 1.00 94.94 100 GLU A N 1
ATOM 807 C CA . GLU A 1 100 ? 4.355 -12.175 -8.600 1.00 94.94 100 GLU A CA 1
ATOM 808 C C . GLU A 1 100 ? 3.956 -11.914 -7.141 1.00 94.94 100 GLU A C 1
ATOM 810 O O . GLU A 1 100 ? 3.056 -12.567 -6.613 1.00 94.94 100 GLU A O 1
ATOM 815 N N . ILE A 1 101 ? 4.572 -10.917 -6.497 1.00 95.69 101 ILE A N 1
ATOM 816 C CA . ILE A 1 101 ? 4.220 -10.509 -5.130 1.00 95.69 101 ILE A CA 1
ATOM 817 C C . ILE A 1 101 ? 2.779 -9.985 -5.077 1.00 95.69 101 ILE A C 1
ATOM 819 O O . ILE A 1 101 ? 2.016 -10.378 -4.197 1.00 95.69 101 ILE A O 1
ATOM 823 N N . ILE A 1 102 ? 2.400 -9.112 -6.014 1.00 96.44 102 ILE A N 1
ATOM 824 C CA . ILE A 1 102 ? 1.050 -8.538 -6.095 1.00 96.44 102 ILE A CA 1
ATOM 825 C C . ILE A 1 102 ? 0.014 -9.646 -6.288 1.00 96.44 102 ILE A C 1
ATOM 827 O O . ILE A 1 102 ? -0.992 -9.657 -5.584 1.00 96.44 102 ILE A O 1
ATOM 831 N N . ASN A 1 103 ? 0.280 -10.611 -7.167 1.00 96.19 103 ASN A N 1
ATOM 832 C CA . ASN A 1 103 ? -0.606 -11.744 -7.426 1.00 96.19 103 ASN A CA 1
ATOM 833 C C . ASN A 1 103 ? -0.776 -12.645 -6.201 1.00 96.19 103 ASN A C 1
ATOM 835 O O . ASN A 1 103 ? -1.904 -13.017 -5.864 1.00 96.19 103 ASN A O 1
ATOM 839 N N . ALA A 1 104 ? 0.313 -12.940 -5.491 1.00 95.69 104 ALA A N 1
ATOM 840 C CA . ALA A 1 104 ? 0.258 -13.694 -4.243 1.00 95.69 104 ALA A CA 1
ATOM 841 C C . ALA A 1 104 ? -0.578 -12.960 -3.178 1.00 95.69 104 ALA A C 1
ATOM 843 O O . ALA A 1 104 ? -1.466 -13.556 -2.561 1.00 95.69 104 ALA A O 1
ATOM 844 N N . ILE A 1 105 ? -0.359 -11.648 -3.016 1.00 96.06 105 ILE A N 1
ATOM 845 C CA . ILE A 1 105 ? -1.125 -10.816 -2.081 1.00 96.06 105 ILE A CA 1
ATOM 846 C C . ILE A 1 105 ? -2.597 -10.810 -2.473 1.00 96.06 105 ILE A C 1
ATOM 848 O O . ILE A 1 105 ? -3.431 -11.106 -1.620 1.00 96.06 105 ILE A O 1
ATOM 852 N N . MET A 1 106 ? -2.925 -10.520 -3.737 1.00 95.94 106 MET A N 1
ATOM 853 C CA . MET A 1 106 ? -4.296 -10.451 -4.259 1.00 95.94 106 MET A CA 1
ATOM 854 C C . MET A 1 106 ? -5.049 -11.775 -4.100 1.00 95.94 106 MET A C 1
ATOM 856 O O . MET A 1 106 ? -6.228 -11.745 -3.749 1.00 95.94 106 MET A O 1
ATOM 860 N N . SER A 1 107 ? -4.344 -12.905 -4.181 1.00 94.44 107 SER A N 1
ATOM 861 C CA . SER A 1 107 ? -4.871 -14.255 -3.926 1.00 94.44 107 SER A CA 1
ATOM 862 C C . SER A 1 107 ? -5.095 -14.585 -2.443 1.00 94.44 107 SER A C 1
ATOM 864 O O . SER A 1 107 ? -5.497 -15.697 -2.107 1.00 94.44 107 SER A O 1
ATOM 866 N N . GLY A 1 108 ? -4.825 -13.642 -1.535 1.00 92.75 108 GLY A N 1
ATOM 867 C CA . GLY A 1 108 ? -5.063 -13.800 -0.098 1.00 92.75 108 GLY A CA 1
ATOM 868 C C . GLY A 1 108 ? -3.978 -14.599 0.623 1.00 92.75 108 GLY A C 1
ATOM 869 O O . GLY A 1 108 ? -4.260 -15.219 1.647 1.00 92.75 108 GLY A O 1
ATOM 870 N N . ARG A 1 109 ? -2.754 -14.624 0.084 1.00 94.81 109 ARG A N 1
ATOM 871 C CA . ARG A 1 109 ? -1.610 -15.312 0.692 1.00 94.81 109 ARG A CA 1
ATOM 872 C C . ARG A 1 109 ? -0.782 -14.347 1.529 1.00 94.81 109 ARG A C 1
ATOM 874 O O . ARG A 1 109 ? -0.624 -13.182 1.169 1.00 94.81 109 ARG A O 1
ATOM 881 N N . ASP A 1 110 ? -0.205 -14.868 2.605 1.00 95.38 110 ASP A N 1
ATOM 882 C CA . ASP A 1 110 ? 0.781 -14.144 3.402 1.00 95.38 110 ASP A CA 1
ATOM 883 C C . ASP A 1 110 ? 2.131 -14.167 2.677 1.00 95.38 110 ASP A C 1
ATOM 885 O O . ASP A 1 110 ? 2.634 -15.232 2.310 1.00 95.38 110 ASP A O 1
ATOM 889 N N . VAL A 1 111 ? 2.725 -12.989 2.464 1.00 95.25 111 VAL A N 1
ATOM 890 C CA . VAL A 1 111 ? 3.949 -12.838 1.666 1.00 95.25 111 VAL A CA 1
ATOM 891 C C . VAL A 1 111 ? 5.029 -12.121 2.465 1.00 95.25 111 VAL A C 1
ATOM 893 O O . VAL A 1 111 ? 4.826 -11.012 2.955 1.00 95.25 111 VAL A O 1
ATOM 896 N N . LEU A 1 112 ? 6.213 -12.733 2.539 1.00 95.50 112 LEU A N 1
ATOM 897 C CA . LEU A 1 112 ? 7.429 -12.087 3.028 1.00 95.50 112 LEU A CA 1
ATOM 898 C C . LEU A 1 112 ? 8.240 -11.563 1.840 1.00 95.50 112 LEU A C 1
ATOM 900 O O . LEU A 1 112 ? 8.745 -12.339 1.030 1.00 95.50 112 LEU A O 1
ATOM 904 N N . VAL A 1 113 ? 8.388 -10.242 1.752 1.00 94.19 113 VAL A N 1
ATOM 905 C CA . VAL A 1 113 ? 9.086 -9.583 0.642 1.00 94.19 113 VAL A CA 1
ATOM 906 C C . VAL A 1 113 ? 10.510 -9.210 1.046 1.00 94.19 113 VAL A C 1
ATOM 908 O O . VAL A 1 113 ? 10.720 -8.385 1.931 1.00 94.19 113 VAL A O 1
ATOM 911 N N . ILE A 1 114 ? 11.499 -9.764 0.341 1.00 93.19 114 ILE A N 1
ATOM 912 C CA . ILE A 1 114 ? 12.917 -9.411 0.496 1.00 93.19 114 ILE A CA 1
ATOM 913 C C . ILE A 1 114 ? 13.379 -8.725 -0.789 1.00 93.19 114 ILE A C 1
ATOM 915 O O . ILE A 1 114 ? 13.623 -9.369 -1.805 1.00 93.19 114 ILE A O 1
ATOM 919 N N . MET A 1 115 ? 13.482 -7.397 -0.752 1.00 91.00 115 MET A N 1
ATOM 920 C CA . MET A 1 115 ? 13.944 -6.582 -1.881 1.00 91.00 115 MET A CA 1
ATOM 921 C C . MET A 1 115 ? 14.874 -5.475 -1.387 1.00 91.00 115 MET A C 1
ATOM 923 O O . MET A 1 115 ? 14.663 -4.918 -0.303 1.00 91.00 115 MET A O 1
ATOM 927 N N . ALA A 1 116 ? 15.848 -5.093 -2.215 1.00 91.00 116 ALA A N 1
ATOM 928 C CA . ALA A 1 116 ? 16.748 -3.977 -1.935 1.00 91.00 116 ALA A CA 1
ATOM 929 C C . ALA A 1 116 ? 15.986 -2.660 -1.670 1.00 91.00 116 ALA A C 1
ATOM 931 O O . ALA A 1 116 ? 14.821 -2.481 -2.062 1.00 91.00 116 ALA A O 1
ATOM 932 N N . ALA A 1 117 ? 16.633 -1.719 -0.977 1.00 86.38 117 ALA A N 1
ATOM 933 C CA . ALA A 1 117 ? 16.128 -0.352 -0.871 1.00 86.38 117 ALA A CA 1
ATOM 934 C C . ALA A 1 117 ? 15.931 0.237 -2.277 1.00 86.38 117 ALA A C 1
ATOM 936 O O . ALA A 1 117 ? 16.697 -0.054 -3.192 1.00 86.38 117 ALA A O 1
ATOM 937 N N . GLY A 1 118 ? 14.849 0.988 -2.477 1.00 84.56 118 GLY A N 1
ATOM 938 C CA . GLY A 1 118 ? 14.494 1.497 -3.803 1.00 84.56 118 GLY A CA 1
ATOM 939 C C . GLY A 1 118 ? 13.963 0.445 -4.784 1.00 84.56 118 GLY A C 1
ATOM 940 O O . GLY A 1 118 ? 13.545 0.828 -5.866 1.00 84.56 118 GLY A O 1
ATOM 941 N N . GLY A 1 119 ? 13.877 -0.843 -4.420 1.00 85.44 119 GLY A N 1
ATOM 942 C CA . GLY A 1 119 ? 13.347 -1.917 -5.278 1.00 85.44 119 GLY A CA 1
ATOM 943 C C . GLY A 1 119 ? 11.854 -1.807 -5.623 1.00 85.44 119 GLY A C 1
ATOM 944 O O . GLY A 1 119 ? 11.370 -2.550 -6.467 1.00 85.44 119 GLY A O 1
ATOM 945 N N . GLY A 1 120 ? 11.130 -0.851 -5.032 1.00 91.06 120 GLY A N 1
ATOM 946 C CA . GLY A 1 120 ? 9.707 -0.626 -5.305 1.00 91.06 120 GLY A CA 1
ATOM 947 C C . GLY A 1 120 ? 8.765 -1.484 -4.456 1.00 91.06 120 GLY A C 1
ATOM 948 O O . GLY A 1 120 ? 7.692 -1.846 -4.925 1.00 91.06 120 GLY A O 1
ATOM 949 N N . LYS A 1 121 ? 9.155 -1.803 -3.213 1.00 94.56 121 LYS A N 1
ATOM 950 C CA . LYS A 1 121 ? 8.338 -2.585 -2.265 1.00 94.56 121 LYS A CA 1
ATOM 951 C C . LYS A 1 121 ? 6.969 -1.959 -1.993 1.00 94.56 121 LYS A C 1
ATOM 953 O O . LYS A 1 121 ? 5.994 -2.688 -1.865 1.00 94.56 121 LYS A O 1
ATOM 958 N N . SER A 1 122 ? 6.890 -0.626 -1.949 1.00 94.88 122 SER A N 1
ATOM 959 C CA . SER A 1 122 ? 5.645 0.083 -1.639 1.00 94.88 122 SER A CA 1
ATOM 960 C C . SER A 1 122 ? 4.521 -0.231 -2.622 1.00 94.88 122 SER A C 1
ATOM 962 O O . SER A 1 122 ? 3.397 -0.488 -2.201 1.00 94.88 122 SER A O 1
ATOM 964 N N . LEU A 1 123 ? 4.839 -0.322 -3.918 1.00 96.12 123 LEU A N 1
ATOM 965 C CA . LEU A 1 123 ? 3.856 -0.665 -4.947 1.00 96.12 123 LEU A CA 1
ATOM 966 C C . LEU A 1 123 ? 3.212 -2.033 -4.682 1.00 96.12 123 LEU A C 1
ATOM 968 O O . LEU A 1 123 ? 2.017 -2.198 -4.915 1.00 96.12 123 LEU A O 1
ATOM 972 N N . CYS A 1 124 ? 3.984 -2.990 -4.153 1.00 96.50 124 CYS A N 1
ATOM 973 C CA . CYS A 1 124 ? 3.523 -4.354 -3.922 1.00 96.50 124 CYS A CA 1
ATOM 974 C C . CYS A 1 124 ? 2.353 -4.438 -2.938 1.00 96.50 124 CYS A C 1
ATOM 976 O O . CYS A 1 124 ? 1.542 -5.344 -3.072 1.00 96.50 124 CYS A O 1
ATOM 978 N N . TYR A 1 125 ? 2.241 -3.513 -1.978 1.00 96.12 125 TYR A N 1
ATOM 979 C CA . TYR A 1 125 ? 1.095 -3.454 -1.063 1.00 96.12 125 TYR A CA 1
ATOM 980 C C . TYR A 1 125 ? 0.124 -2.312 -1.393 1.00 96.12 125 TYR A C 1
ATOM 982 O O . TYR A 1 125 ? -1.071 -2.447 -1.144 1.00 96.12 125 TYR A O 1
ATOM 990 N N . GLN A 1 126 ? 0.595 -1.206 -1.981 1.00 97.50 126 GLN A N 1
ATOM 991 C CA . GLN A 1 126 ? -0.252 -0.062 -2.342 1.00 97.50 126 GLN A CA 1
ATOM 992 C C . GLN A 1 126 ? -1.200 -0.387 -3.496 1.00 97.50 126 GLN A C 1
ATOM 994 O O . GLN A 1 126 ? -2.365 0.002 -3.443 1.00 97.50 126 GLN A O 1
ATOM 999 N N . LEU A 1 127 ? -0.736 -1.123 -4.511 1.00 97.25 127 LEU A N 1
ATOM 1000 C CA . LEU A 1 127 ? -1.584 -1.500 -5.638 1.00 97.25 127 LEU A CA 1
ATOM 1001 C C . LEU A 1 127 ? -2.714 -2.450 -5.186 1.00 97.25 127 LEU A C 1
ATOM 1003 O O . LEU A 1 127 ? -3.877 -2.095 -5.376 1.00 97.25 127 LEU A O 1
ATOM 1007 N N . PRO A 1 128 ? -2.454 -3.568 -4.476 1.00 96.88 128 PRO A N 1
ATOM 1008 C CA . PRO A 1 128 ? -3.533 -4.376 -3.902 1.00 96.88 128 PRO A CA 1
ATOM 1009 C C . PRO A 1 128 ? -4.454 -3.597 -2.961 1.00 96.88 128 PRO A C 1
ATOM 1011 O O . PRO A 1 128 ? -5.663 -3.826 -2.956 1.00 96.88 128 PRO A O 1
ATOM 1014 N N . ALA A 1 129 ? -3.905 -2.663 -2.175 1.00 96.50 129 ALA A N 1
ATOM 1015 C CA . ALA A 1 129 ? -4.692 -1.850 -1.257 1.00 96.50 129 ALA A CA 1
ATOM 1016 C C . ALA A 1 129 ? -5.749 -1.006 -1.974 1.00 96.50 129 ALA A C 1
ATOM 1018 O O . ALA A 1 129 ? -6.846 -0.863 -1.440 1.00 96.50 129 ALA A O 1
ATOM 1019 N N . ILE A 1 130 ? -5.448 -0.462 -3.161 1.00 95.81 130 ILE A N 1
ATOM 1020 C CA . ILE A 1 130 ? -6.425 0.319 -3.928 1.00 95.81 130 ILE A CA 1
ATOM 1021 C C . ILE A 1 130 ? -7.437 -0.560 -4.676 1.00 95.81 130 ILE A C 1
ATOM 1023 O O . ILE A 1 130 ? -8.600 -0.173 -4.791 1.00 95.81 130 ILE A O 1
ATOM 1027 N N . LEU A 1 131 ? -7.022 -1.749 -5.123 1.00 95.25 131 LEU A N 1
ATOM 1028 C CA . LEU A 1 131 ? -7.874 -2.679 -5.871 1.00 95.25 131 LEU A CA 1
ATOM 1029 C C . LEU A 1 131 ? -8.891 -3.402 -4.980 1.00 95.25 131 LEU A C 1
ATOM 1031 O O . LEU A 1 131 ? -9.990 -3.707 -5.430 1.00 95.25 131 LEU A O 1
ATOM 1035 N N . ARG A 1 132 ? -8.547 -3.670 -3.716 1.00 93.75 132 ARG A N 1
ATOM 1036 C CA . ARG A 1 132 ? -9.434 -4.357 -2.767 1.00 93.75 132 ARG A CA 1
ATOM 1037 C C . ARG A 1 132 ? -10.404 -3.414 -2.085 1.00 93.75 132 ARG A C 1
ATOM 1039 O O . ARG A 1 132 ? -10.016 -2.339 -1.635 1.00 93.75 132 ARG A O 1
ATOM 1046 N N . ASP A 1 133 ? -11.637 -3.855 -1.888 1.00 92.31 133 ASP A N 1
ATOM 1047 C CA . ASP A 1 133 ? -12.595 -3.132 -1.058 1.00 92.31 133 ASP A CA 1
ATOM 1048 C C . ASP A 1 133 ? -12.171 -3.111 0.412 1.00 92.31 133 ASP A C 1
ATOM 1050 O O . ASP A 1 133 ? -11.664 -4.095 0.947 1.00 92.31 133 ASP A O 1
ATOM 1054 N N . GLY A 1 134 ? -12.390 -1.972 1.072 1.00 93.69 134 GLY A N 1
ATOM 1055 C CA . GLY A 1 134 ? -12.008 -1.751 2.464 1.00 93.69 134 GLY A CA 1
ATOM 1056 C C . GLY A 1 134 ? -10.736 -0.920 2.641 1.00 93.69 134 GLY A C 1
ATOM 1057 O O . GLY A 1 134 ? -10.298 -0.204 1.744 1.00 93.69 134 GLY A O 1
ATOM 1058 N N . VAL A 1 135 ? -10.184 -0.993 3.848 1.00 96.62 135 VAL A N 1
ATOM 1059 C CA . VAL A 1 135 ? -9.037 -0.227 4.330 1.00 96.62 135 VAL A CA 1
ATOM 1060 C C . VAL A 1 135 ? -7.822 -1.141 4.403 1.00 96.62 135 VAL A C 1
ATOM 1062 O O . VAL A 1 135 ? -7.874 -2.182 5.061 1.00 96.62 135 VAL A O 1
ATOM 1065 N N . ALA A 1 136 ? -6.711 -0.714 3.812 1.00 97.69 136 ALA A N 1
ATOM 1066 C CA . ALA A 1 136 ? -5.404 -1.310 4.041 1.00 97.69 136 ALA A CA 1
ATOM 1067 C C . ALA A 1 136 ? -4.696 -0.616 5.210 1.00 97.69 136 ALA A C 1
ATOM 1069 O O . ALA A 1 136 ? -4.616 0.614 5.269 1.00 97.69 136 ALA A O 1
ATOM 1070 N N . LEU A 1 137 ? -4.161 -1.403 6.138 1.00 98.12 137 LEU A N 1
ATOM 1071 C CA . LEU A 1 137 ? -3.357 -0.925 7.256 1.00 98.12 137 LEU A CA 1
ATOM 1072 C C . LEU A 1 137 ? -1.872 -1.107 6.936 1.00 98.12 137 LEU A C 1
ATOM 1074 O O . LEU A 1 137 ? -1.445 -2.217 6.635 1.00 98.12 137 LEU A O 1
ATOM 1078 N N . VAL A 1 138 ? -1.079 -0.045 7.057 1.00 98.12 138 VAL A N 1
ATOM 1079 C CA . VAL A 1 138 ? 0.378 -0.093 6.887 1.00 98.12 138 VAL A CA 1
ATOM 1080 C C . VAL A 1 138 ? 1.046 0.318 8.192 1.00 98.12 138 VAL A C 1
ATOM 1082 O O . VAL A 1 138 ? 0.809 1.410 8.709 1.00 98.12 138 VAL A O 1
ATOM 1085 N N . ILE A 1 139 ? 1.870 -0.561 8.746 1.00 98.06 139 ILE A N 1
ATOM 1086 C CA . ILE A 1 139 ? 2.644 -0.303 9.960 1.00 98.06 139 ILE A CA 1
ATOM 1087 C C . ILE A 1 139 ? 4.062 0.029 9.518 1.00 98.06 139 ILE A C 1
ATOM 1089 O O . ILE A 1 139 ? 4.667 -0.786 8.837 1.00 98.06 139 ILE A O 1
ATOM 1093 N N . SER A 1 140 ? 4.573 1.202 9.895 1.00 96.25 140 SER A N 1
ATOM 1094 C CA . SER A 1 140 ? 5.925 1.641 9.531 1.00 96.25 140 SER A CA 1
ATOM 1095 C C . SER A 1 140 ? 6.618 2.320 10.722 1.00 96.25 140 SER A C 1
ATOM 1097 O O . SER A 1 140 ? 5.962 3.052 11.473 1.00 96.25 140 SER A O 1
ATOM 1099 N N . PRO A 1 141 ? 7.924 2.086 10.958 1.00 93.12 141 PRO A N 1
ATOM 1100 C CA . PRO A 1 141 ? 8.622 2.581 12.144 1.00 93.12 141 PRO A CA 1
ATOM 1101 C C . PRO A 1 141 ? 8.957 4.073 12.081 1.00 93.12 141 PRO A C 1
ATOM 1103 O O . PRO A 1 141 ? 9.072 4.719 13.122 1.00 93.12 141 PRO A O 1
ATOM 1106 N N . LEU A 1 142 ? 9.147 4.635 10.884 1.00 93.31 142 LEU A N 1
ATOM 1107 C CA . LEU A 1 142 ? 9.678 5.987 10.719 1.00 93.31 142 LEU A CA 1
ATOM 1108 C C . LEU A 1 142 ? 8.575 6.976 10.345 1.00 93.31 142 LEU A C 1
ATOM 1110 O O . LEU A 1 142 ? 7.947 6.865 9.296 1.00 93.31 142 LEU A O 1
ATOM 1114 N N . LEU A 1 143 ? 8.388 8.002 11.182 1.00 93.06 143 LEU A N 1
ATOM 1115 C CA . LEU A 1 143 ? 7.392 9.049 10.940 1.00 93.06 143 LEU A CA 1
ATOM 1116 C C . LEU A 1 143 ? 7.642 9.803 9.626 1.00 93.06 143 LEU A C 1
ATOM 1118 O O . LEU A 1 143 ? 6.683 10.114 8.928 1.00 93.06 143 LEU A O 1
ATOM 1122 N N . SER A 1 144 ? 8.905 10.073 9.287 1.00 93.62 144 SER A N 1
ATOM 1123 C CA . SER A 1 144 ? 9.268 10.718 8.019 1.00 93.62 144 SER A CA 1
ATOM 1124 C C . SER A 1 144 ? 8.840 9.874 6.820 1.00 93.62 144 SER A C 1
ATOM 1126 O O . SER A 1 144 ? 8.171 10.381 5.929 1.00 93.62 144 SER A O 1
ATOM 1128 N N . LEU A 1 145 ? 9.115 8.565 6.852 1.00 93.94 145 LEU A N 1
ATOM 1129 C CA . LEU A 1 145 ? 8.708 7.647 5.789 1.00 93.94 145 LEU A CA 1
ATOM 1130 C C . LEU A 1 145 ? 7.182 7.606 5.642 1.00 93.94 145 LEU A C 1
ATOM 1132 O O . LEU A 1 145 ? 6.671 7.677 4.530 1.00 93.94 145 LEU A O 1
ATOM 1136 N N . ILE A 1 146 ? 6.448 7.555 6.756 1.00 96.25 146 ILE A N 1
ATOM 1137 C CA . ILE A 1 146 ? 4.981 7.625 6.744 1.00 96.25 146 ILE A CA 1
ATOM 1138 C C . ILE A 1 146 ? 4.492 8.915 6.074 1.00 96.25 146 ILE A C 1
ATOM 1140 O O . ILE A 1 146 ? 3.581 8.863 5.248 1.00 96.25 146 ILE A O 1
ATOM 1144 N N . GLN A 1 147 ? 5.069 10.064 6.433 1.00 95.75 147 GLN A N 1
ATOM 1145 C CA . GLN A 1 147 ? 4.676 11.358 5.873 1.00 95.75 147 GLN A CA 1
ATOM 1146 C C . GLN A 1 147 ? 4.922 11.411 4.365 1.00 95.75 147 GLN A C 1
ATOM 1148 O O . GLN A 1 147 ? 4.015 11.799 3.629 1.00 95.75 147 GLN A O 1
ATOM 1153 N N . ASP A 1 148 ? 6.088 10.951 3.912 1.00 95.31 148 ASP A N 1
ATOM 1154 C CA . ASP A 1 148 ? 6.441 10.910 2.493 1.00 95.31 148 ASP A CA 1
ATOM 1155 C C . ASP A 1 148 ? 5.487 9.999 1.704 1.00 95.31 148 ASP A C 1
ATOM 1157 O O . ASP A 1 148 ? 4.972 10.393 0.656 1.00 95.31 148 ASP A O 1
ATOM 1161 N N . GLN A 1 149 ? 5.183 8.803 2.226 1.00 96.25 149 GLN A N 1
ATOM 1162 C CA . GLN A 1 149 ? 4.254 7.874 1.572 1.00 96.25 149 GLN A CA 1
ATOM 1163 C C . GLN A 1 149 ? 2.828 8.437 1.507 1.00 96.25 149 GLN A C 1
ATOM 1165 O O . GLN A 1 149 ? 2.194 8.384 0.454 1.00 96.25 149 GLN A O 1
ATOM 1170 N N . VAL A 1 150 ? 2.316 9.005 2.605 1.00 96.88 150 VAL A N 1
ATOM 1171 C CA . VAL A 1 150 ? 0.968 9.594 2.631 1.00 96.88 150 VAL A CA 1
ATOM 1172 C C . VAL A 1 150 ? 0.873 10.803 1.705 1.00 96.88 150 VAL A C 1
ATOM 1174 O O . VAL A 1 150 ? -0.118 10.929 0.986 1.00 96.88 150 VAL A O 1
ATOM 1177 N N . MET A 1 151 ? 1.892 11.664 1.671 1.00 96.31 151 MET A N 1
ATOM 1178 C CA . MET A 1 151 ? 1.934 12.807 0.758 1.00 96.31 151 MET A CA 1
ATOM 1179 C C . MET A 1 151 ? 1.930 12.354 -0.704 1.00 96.31 151 MET A C 1
ATOM 1181 O O . MET A 1 151 ? 1.133 12.865 -1.489 1.00 96.31 151 MET A O 1
ATOM 1185 N N . GLY A 1 152 ? 2.759 11.363 -1.051 1.00 96.62 152 GLY A N 1
ATOM 1186 C CA . GLY A 1 152 ? 2.811 10.796 -2.398 1.00 96.62 152 GLY A CA 1
ATOM 1187 C C . GLY A 1 152 ? 1.469 10.204 -2.827 1.00 96.62 152 GLY A C 1
ATOM 1188 O O . GLY A 1 152 ? 0.951 10.557 -3.879 1.00 96.62 152 GLY A O 1
ATOM 1189 N N . LEU A 1 153 ? 0.851 9.378 -1.980 1.00 97.06 153 LEU A N 1
ATOM 1190 C CA . LEU A 1 153 ? -0.462 8.786 -2.264 1.00 97.06 153 LEU A CA 1
ATOM 1191 C C . LEU A 1 153 ? -1.561 9.849 -2.408 1.00 97.06 153 LEU A C 1
ATOM 1193 O O . LEU A 1 153 ? -2.369 9.774 -3.330 1.00 97.06 153 LEU A O 1
ATOM 1197 N N . THR A 1 154 ? -1.558 10.867 -1.545 1.00 95.88 154 THR A N 1
ATOM 1198 C CA . THR A 1 154 ? -2.529 11.971 -1.615 1.00 95.88 154 THR A CA 1
ATOM 1199 C C . THR A 1 154 ? -2.36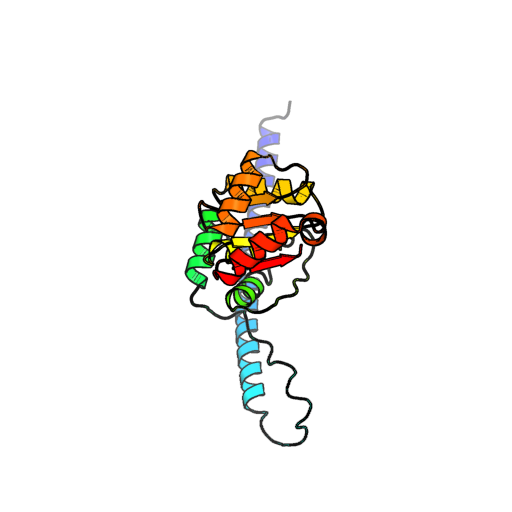3 12.777 -2.904 1.00 95.88 154 THR A C 1
ATOM 1201 O O . THR A 1 154 ? -3.357 13.169 -3.510 1.00 95.88 154 THR A O 1
ATOM 1204 N N . ALA A 1 155 ? -1.125 12.992 -3.364 1.00 96.38 155 ALA A N 1
ATOM 1205 C CA . ALA A 1 155 ? -0.849 13.666 -4.633 1.00 96.38 155 ALA A CA 1
ATOM 1206 C C . ALA A 1 155 ? -1.360 12.874 -5.852 1.00 96.38 155 ALA A C 1
ATOM 1208 O O . ALA A 1 155 ? -1.723 13.478 -6.857 1.00 96.38 155 ALA A O 1
ATOM 1209 N N . LEU A 1 156 ? -1.450 11.544 -5.742 1.00 95.56 156 LEU A N 1
ATOM 1210 C CA . LEU A 1 156 ? -2.070 10.666 -6.742 1.00 95.56 156 LEU A CA 1
ATOM 1211 C C . LEU A 1 156 ? -3.604 10.574 -6.605 1.00 95.56 156 LEU A C 1
ATOM 1213 O O . LEU A 1 156 ? -4.240 9.793 -7.307 1.00 95.56 156 LEU A O 1
ATOM 1217 N N . GLY A 1 157 ? -4.212 11.329 -5.683 1.00 95.38 157 GLY A N 1
ATOM 1218 C CA . GLY A 1 157 ? -5.651 11.281 -5.411 1.00 95.38 157 GLY A CA 1
ATOM 1219 C C . GLY A 1 157 ? -6.105 10.046 -4.627 1.00 95.38 157 GLY A C 1
ATOM 1220 O O . GLY A 1 157 ? -7.304 9.801 -4.519 1.00 95.38 157 GLY A O 1
ATOM 1221 N N . ILE A 1 158 ? -5.179 9.265 -4.062 1.00 96.38 158 ILE A N 1
ATOM 1222 C CA . ILE A 1 158 ? -5.507 8.090 -3.250 1.00 96.38 158 ILE A CA 1
ATOM 1223 C C . ILE A 1 158 ? -5.825 8.552 -1.816 1.00 96.38 158 ILE A C 1
ATOM 1225 O O . ILE A 1 158 ? -4.972 9.193 -1.194 1.00 96.38 158 ILE A O 1
ATOM 1229 N N . PRO A 1 159 ? -6.994 8.195 -1.239 1.00 96.19 159 PRO A N 1
ATOM 1230 C CA . PRO A 1 159 ? -7.366 8.560 0.132 1.00 96.19 159 PRO A CA 1
ATOM 1231 C C . PRO A 1 159 ? -6.509 7.848 1.195 1.00 96.19 159 PRO A C 1
ATOM 1233 O O . PRO A 1 159 ? -6.899 6.832 1.787 1.00 96.19 159 PRO A O 1
ATOM 1236 N N . ALA A 1 160 ? -5.309 8.378 1.426 1.00 97.31 160 ALA A N 1
ATOM 1237 C CA . ALA A 1 160 ? -4.328 7.873 2.373 1.00 97.31 160 ALA A CA 1
ATOM 1238 C C . ALA A 1 160 ? -4.200 8.801 3.585 1.00 97.31 160 ALA A C 1
ATOM 1240 O O . ALA A 1 160 ? -4.124 10.019 3.457 1.00 97.31 160 ALA A O 1
ATOM 1241 N N .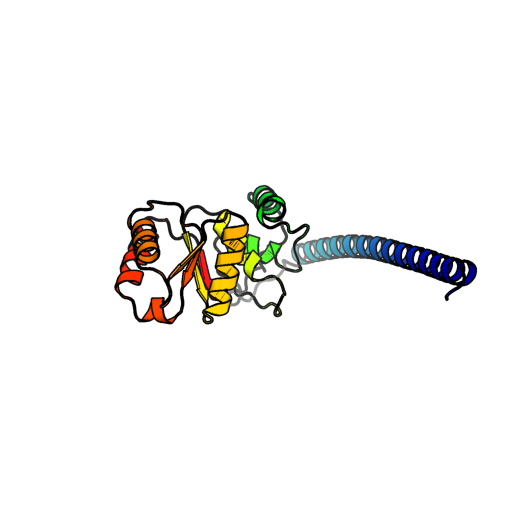 PHE A 1 161 ? -4.147 8.222 4.783 1.00 97.38 161 PHE A N 1
ATOM 1242 C CA . PHE A 1 161 ? -4.040 8.972 6.033 1.00 97.38 161 PHE A CA 1
ATOM 1243 C C . PHE A 1 161 ? -2.975 8.372 6.941 1.00 97.38 161 PHE A C 1
ATOM 1245 O O . PHE A 1 161 ? -2.664 7.186 6.864 1.00 97.38 161 PHE A O 1
ATOM 1252 N N . MET A 1 162 ? -2.456 9.189 7.857 1.00 97.00 162 MET A N 1
ATOM 1253 C CA . MET A 1 162 ? -1.574 8.739 8.931 1.00 97.00 162 MET A CA 1
ATOM 1254 C C . MET A 1 162 ? -2.224 8.939 10.302 1.00 97.00 162 MET A C 1
ATOM 1256 O O . MET A 1 162 ? -2.795 9.996 10.590 1.00 97.00 162 MET A O 1
ATOM 1260 N N . LEU A 1 163 ? -2.095 7.941 11.175 1.00 96.44 163 LEU A N 1
ATOM 1261 C CA . LEU A 1 163 ? -2.490 8.015 12.579 1.00 96.44 163 LEU A CA 1
ATOM 1262 C C . LEU A 1 163 ? -1.262 7.822 13.479 1.00 96.44 163 LEU A C 1
ATOM 1264 O O . LEU A 1 163 ? -0.944 6.721 13.927 1.00 96.44 163 LEU A O 1
ATOM 1268 N N . THR A 1 164 ? -0.590 8.932 13.767 1.00 94.19 164 THR A N 1
ATOM 1269 C CA . THR A 1 164 ? 0.648 9.015 14.551 1.00 94.19 164 THR A CA 1
ATOM 1270 C C . THR A 1 164 ? 0.469 9.992 15.721 1.00 94.19 164 THR A C 1
ATOM 1272 O O . THR A 1 164 ? -0.650 10.407 16.036 1.00 94.19 164 THR A O 1
ATOM 1275 N N . SER A 1 165 ? 1.554 10.343 16.418 1.00 88.50 165 SER A N 1
ATOM 1276 C CA . SER A 1 165 ? 1.542 11.379 17.462 1.00 88.50 165 SER A CA 1
ATOM 1277 C C . SER A 1 165 ? 1.327 12.794 16.914 1.00 88.50 165 SER A C 1
ATOM 1279 O O . SER A 1 165 ? 0.916 13.671 17.668 1.00 88.50 165 SER A O 1
ATOM 1281 N N . THR A 1 166 ? 1.582 13.020 15.622 1.00 89.69 166 THR A N 1
ATOM 1282 C CA . THR A 1 166 ? 1.471 14.336 14.973 1.00 89.69 166 THR A CA 1
ATOM 1283 C C . THR A 1 166 ? 0.149 14.531 14.228 1.00 89.69 166 THR A C 1
ATOM 1285 O O . THR A 1 166 ? -0.060 15.572 13.611 1.00 89.69 166 THR A O 1
ATOM 1288 N N . THR A 1 167 ? -0.749 13.542 14.244 1.00 93.38 167 THR A N 1
ATOM 1289 C CA . THR A 1 167 ? -2.047 13.627 13.563 1.00 93.38 167 THR A CA 1
ATOM 1290 C C . THR A 1 167 ? -2.944 14.678 14.224 1.00 93.38 167 THR A C 1
ATOM 1292 O O . THR A 1 167 ? -3.097 14.704 15.446 1.00 93.38 167 THR A O 1
ATOM 1295 N N . SER A 1 168 ? -3.571 15.539 13.416 1.00 94.56 168 SER A N 1
ATOM 1296 C CA . SER A 1 168 ? -4.511 16.547 13.915 1.00 94.56 168 SER A CA 1
ATOM 1297 C C . SER A 1 168 ? -5.752 15.896 14.538 1.00 94.56 168 SER A C 1
ATOM 1299 O O . SER A 1 168 ? -6.178 14.809 14.141 1.00 94.56 168 SER A O 1
ATOM 1301 N N . LYS A 1 169 ? -6.388 16.582 15.496 1.00 93.69 169 LYS A N 1
ATOM 1302 C CA . LYS A 1 169 ? -7.618 16.086 16.145 1.00 93.69 169 LYS A CA 1
ATOM 1303 C C . LYS A 1 169 ? -8.762 15.855 15.151 1.00 93.69 169 LYS A C 1
ATOM 1305 O O . LYS A 1 169 ? -9.587 14.968 15.361 1.00 93.69 169 LYS A O 1
ATOM 1310 N N . GLU A 1 170 ? -8.817 16.654 14.091 1.00 94.62 170 GLU A N 1
ATOM 1311 C CA . GLU A 1 170 ? -9.815 16.542 13.025 1.00 94.62 170 GLU A CA 1
ATOM 1312 C C . GLU A 1 170 ? -9.604 15.267 12.207 1.00 94.62 170 GLU A C 1
ATOM 1314 O O . GLU A 1 170 ? -10.527 14.456 12.107 1.00 94.62 170 GLU A O 1
ATOM 1319 N N . ASN A 1 171 ? -8.372 15.028 11.742 1.00 94.69 171 ASN A N 1
ATOM 1320 C CA . ASN A 1 171 ? -8.016 13.804 11.023 1.00 94.69 171 ASN A CA 1
ATOM 1321 C C . ASN A 1 171 ? -8.189 12.571 11.911 1.00 94.69 171 ASN A C 1
ATOM 1323 O O . ASN A 1 171 ? -8.745 11.572 11.474 1.00 94.69 171 ASN A O 1
ATOM 1327 N N . GLU A 1 172 ? -7.803 12.637 13.185 1.00 95.31 172 GLU A N 1
ATOM 1328 C CA . GLU A 1 172 ? -8.003 11.526 14.116 1.00 95.31 172 GLU A CA 1
ATOM 1329 C C . GLU A 1 172 ? -9.500 11.201 14.301 1.00 95.31 172 GLU A C 1
ATOM 1331 O O . GLU A 1 172 ? -9.898 10.032 14.310 1.00 95.31 172 GLU A O 1
ATOM 1336 N N . LYS A 1 173 ? -10.363 12.221 14.399 1.00 94.56 173 LYS A N 1
ATOM 1337 C CA . LYS A 1 173 ? -11.820 12.035 14.475 1.00 94.56 173 LYS A CA 1
ATOM 1338 C C . LYS A 1 173 ? -12.382 11.424 13.191 1.00 94.56 173 LYS A C 1
ATOM 1340 O O . LYS A 1 173 ? -13.240 10.546 13.290 1.00 94.56 173 LYS A O 1
ATOM 1345 N N . PHE A 1 174 ? -11.916 11.873 12.026 1.00 96.06 174 PHE A N 1
ATOM 1346 C CA . PHE A 1 174 ? -12.282 11.309 10.727 1.00 96.06 174 PHE A CA 1
ATOM 1347 C C . PHE A 1 174 ? -11.874 9.832 10.631 1.00 96.06 174 PHE A C 1
ATOM 1349 O O . PHE A 1 174 ? -12.737 8.980 10.439 1.00 96.06 174 PHE A O 1
ATOM 1356 N N . ILE A 1 175 ? -10.603 9.512 10.894 1.00 96.56 175 ILE A N 1
ATOM 1357 C CA . ILE A 1 175 ? -10.057 8.148 10.821 1.00 96.56 175 ILE A CA 1
ATOM 1358 C C . ILE A 1 175 ? -10.839 7.198 11.732 1.00 96.56 175 ILE A C 1
ATOM 1360 O O . ILE A 1 175 ? -11.254 6.126 11.300 1.00 96.56 175 ILE A O 1
ATOM 1364 N N . TYR A 1 176 ? -11.114 7.578 12.985 1.00 95.94 176 TYR A N 1
ATOM 1365 C CA . TYR A 1 176 ? -11.887 6.702 13.871 1.00 95.94 176 TYR A CA 1
ATOM 1366 C C . TYR A 1 176 ? -13.338 6.509 13.424 1.00 95.94 176 TYR A C 1
ATOM 1368 O O . TYR A 1 176 ? -13.887 5.432 13.663 1.00 95.94 176 TYR A O 1
ATOM 1376 N N . LYS A 1 177 ? -13.967 7.514 12.801 1.00 94.50 177 LYS A N 1
ATOM 1377 C CA . LYS A 1 177 ? -15.307 7.359 12.217 1.00 94.50 177 LYS A CA 1
ATOM 1378 C C . LYS A 1 177 ? -15.281 6.430 11.004 1.00 94.50 177 LYS A C 1
ATOM 1380 O O . LYS A 1 177 ? -16.123 5.538 10.938 1.00 94.50 177 LYS A O 1
ATOM 1385 N N . ALA A 1 178 ? -14.297 6.579 10.119 1.00 95.25 178 ALA A N 1
ATOM 1386 C CA . ALA A 1 178 ? -14.108 5.706 8.963 1.00 95.25 178 ALA A CA 1
ATOM 1387 C C . ALA A 1 178 ? -13.866 4.249 9.387 1.00 95.25 178 ALA A C 1
ATOM 1389 O O . ALA A 1 178 ? -14.526 3.328 8.905 1.00 95.25 178 ALA A O 1
ATOM 1390 N N . LEU A 1 179 ? -13.005 4.022 10.382 1.00 94.94 179 LEU A N 1
ATOM 1391 C CA . LEU A 1 179 ? -12.762 2.681 10.920 1.00 94.94 179 LEU A CA 1
ATOM 1392 C C . LEU A 1 179 ? -14.002 2.085 11.597 1.00 94.94 179 LEU A C 1
ATOM 1394 O O . LEU A 1 179 ? -14.282 0.906 11.418 1.00 94.94 179 LEU A O 1
ATOM 1398 N N . GLU A 1 180 ? -14.780 2.870 12.344 1.00 92.31 180 GLU A N 1
ATOM 1399 C CA . GLU A 1 180 ? -15.947 2.348 13.067 1.00 92.31 180 GLU A CA 1
ATOM 1400 C C . GLU A 1 180 ? -17.163 2.113 12.177 1.00 92.31 180 GLU A C 1
ATOM 1402 O O . GLU A 1 180 ? -17.805 1.072 12.288 1.00 92.31 180 GLU A O 1
ATOM 1407 N N . LYS A 1 181 ? -17.491 3.081 11.323 1.00 89.62 181 LYS A N 1
ATOM 1408 C CA . LYS A 1 181 ? -18.754 3.110 10.584 1.00 89.62 181 LYS A CA 1
ATOM 1409 C C . LYS A 1 181 ? -18.606 2.870 9.085 1.00 89.62 181 LYS A C 1
ATOM 1411 O O . LYS A 1 181 ? -19.613 2.679 8.420 1.00 89.62 181 LYS A O 1
ATOM 1416 N N . GLY A 1 182 ? -17.384 2.922 8.554 1.00 87.31 182 GLY A N 1
ATOM 1417 C CA . GLY A 1 182 ? -17.163 2.968 7.107 1.00 87.31 182 GLY A CA 1
ATOM 1418 C C . GLY A 1 182 ? -17.594 4.295 6.479 1.00 87.31 182 GLY A C 1
ATOM 1419 O O . GLY A 1 182 ? -17.829 4.348 5.281 1.00 87.31 182 GLY A O 1
ATOM 1420 N N . GLU A 1 183 ? -17.740 5.357 7.281 1.00 81.75 183 GLU A N 1
ATOM 1421 C CA . GLU A 1 183 ? -18.042 6.701 6.780 1.00 81.75 183 GLU A CA 1
ATOM 1422 C C . GLU A 1 183 ? -16.762 7.358 6.239 1.00 81.75 183 GLU A C 1
ATOM 1424 O O . GLU A 1 183 ? -15.795 7.523 6.984 1.00 81.75 183 GLU A O 1
ATOM 1429 N N . GLY A 1 184 ? -16.795 7.812 4.987 1.00 79.88 184 GLY A N 1
ATOM 1430 C CA . GLY A 1 184 ? -15.711 8.571 4.365 1.00 79.88 184 GLY A CA 1
ATOM 1431 C C . GLY A 1 184 ? -14.720 7.721 3.573 1.00 79.88 184 GLY A C 1
ATOM 1432 O O . GLY A 1 184 ? -14.681 6.496 3.670 1.00 79.88 184 GLY A O 1
ATOM 1433 N N . GLU A 1 185 ? -13.913 8.404 2.770 1.00 88.94 185 GLU A N 1
ATOM 1434 C CA . GLU A 1 185 ? -12.924 7.785 1.896 1.00 88.94 185 GLU A CA 1
ATOM 1435 C C . GLU A 1 185 ? -11.624 7.553 2.672 1.00 88.94 185 GLU A C 1
ATOM 1437 O O . GLU A 1 185 ? -10.784 8.439 2.806 1.00 88.94 185 GLU A O 1
ATOM 1442 N N . LEU A 1 186 ? -11.475 6.356 3.240 1.00 94.94 186 LEU A N 1
ATOM 1443 C CA . LEU A 1 186 ? -10.222 5.883 3.824 1.00 94.94 186 LEU A CA 1
ATOM 1444 C C . LEU A 1 186 ? -9.822 4.606 3.096 1.00 94.94 186 LEU A C 1
ATOM 1446 O O . LEU A 1 186 ? -10.482 3.583 3.256 1.00 94.94 186 LEU A O 1
ATOM 1450 N N . LYS A 1 187 ? -8.746 4.664 2.311 1.00 96.56 187 LYS A N 1
ATOM 1451 C CA . LYS A 1 187 ? -8.251 3.511 1.553 1.00 96.56 187 LYS A CA 1
ATOM 1452 C C . LYS A 1 187 ? -6.989 2.927 2.169 1.00 96.56 187 LYS A C 1
ATOM 1454 O O . LYS A 1 187 ? -6.894 1.716 2.337 1.00 96.56 187 LYS A O 1
ATOM 1459 N N . ILE A 1 188 ? -6.048 3.787 2.560 1.00 97.94 188 ILE A N 1
ATOM 1460 C CA . ILE A 1 188 ? -4.775 3.375 3.161 1.00 97.94 188 ILE A CA 1
ATOM 1461 C C . ILE A 1 188 ? -4.553 4.140 4.465 1.00 97.94 188 ILE A C 1
ATOM 1463 O O . ILE A 1 188 ? -4.624 5.368 4.499 1.00 97.94 188 ILE A O 1
ATOM 1467 N N . LEU A 1 189 ? -4.276 3.419 5.550 1.00 98.06 189 LEU A N 1
ATOM 1468 C CA . LEU A 1 189 ? -3.975 3.994 6.856 1.00 98.06 189 LEU A CA 1
ATOM 1469 C C . LEU A 1 189 ? -2.567 3.602 7.303 1.00 98.06 189 LEU A C 1
ATOM 1471 O O . LEU A 1 189 ? -2.320 2.445 7.631 1.00 98.06 189 LEU A O 1
ATOM 1475 N N . TYR A 1 190 ? -1.677 4.585 7.393 1.00 98.25 190 TYR A N 1
ATOM 1476 C CA . TYR A 1 190 ? -0.350 4.420 7.973 1.00 98.25 190 TYR A CA 1
ATOM 1477 C C . TYR A 1 190 ? -0.372 4.647 9.485 1.00 98.25 190 TYR A C 1
ATOM 1479 O O . TYR A 1 190 ? -0.940 5.628 9.978 1.00 98.25 190 TYR A O 1
ATOM 1487 N N . VAL A 1 191 ? 0.283 3.765 10.235 1.00 97.81 191 VAL A N 1
ATOM 1488 C CA . VAL A 1 191 ? 0.408 3.850 11.695 1.00 97.81 191 VAL A CA 1
ATOM 1489 C C . VAL A 1 191 ? 1.819 3.499 12.148 1.00 97.81 191 VAL A C 1
ATOM 1491 O O . VAL A 1 191 ? 2.533 2.758 11.476 1.00 97.81 191 VAL A O 1
ATOM 1494 N N . THR A 1 192 ? 2.205 3.986 13.327 1.00 96.50 192 THR A N 1
ATOM 1495 C CA . THR A 1 192 ? 3.444 3.537 13.976 1.00 96.50 192 THR A CA 1
ATOM 1496 C C . THR A 1 192 ? 3.195 2.299 14.851 1.00 96.50 192 THR A C 1
ATOM 1498 O O . THR A 1 192 ? 2.073 2.112 15.350 1.00 96.50 192 THR A O 1
ATOM 1501 N N . PRO A 1 193 ? 4.221 1.469 15.123 1.00 95.44 193 PRO A N 1
ATOM 1502 C CA . PRO A 1 193 ? 4.111 0.329 16.040 1.00 95.44 193 PRO A CA 1
ATOM 1503 C C . PRO A 1 193 ? 3.625 0.716 17.448 1.00 95.44 193 PRO A C 1
ATOM 1505 O O . PRO A 1 193 ? 2.902 -0.033 18.114 1.00 95.44 193 PRO A O 1
ATOM 1508 N N . GLU A 1 194 ? 3.961 1.919 17.922 1.00 94.25 194 GLU A N 1
ATOM 1509 C CA . GLU A 1 194 ? 3.493 2.433 19.211 1.00 94.25 194 GLU A CA 1
ATOM 1510 C C . GLU A 1 194 ? 1.985 2.666 19.216 1.00 94.25 194 GLU A C 1
ATOM 1512 O O . GLU A 1 194 ? 1.346 2.490 20.254 1.00 94.25 194 GLU A O 1
ATOM 1517 N N . LYS A 1 195 ? 1.390 3.056 18.081 1.00 92.88 195 LYS A N 1
ATOM 1518 C CA . LYS A 1 195 ? -0.060 3.256 18.005 1.00 92.88 195 LYS A CA 1
ATOM 1519 C C . LYS A 1 195 ? -0.794 1.926 18.164 1.00 92.88 195 LYS A C 1
ATOM 1521 O O . LYS A 1 195 ? -1.769 1.880 18.912 1.00 92.88 195 LYS A O 1
ATOM 1526 N N . ILE A 1 196 ? -0.286 0.862 17.540 1.00 93.81 196 ILE A N 1
ATOM 1527 C CA . ILE A 1 196 ? -0.805 -0.509 17.677 1.00 93.81 196 ILE A CA 1
ATOM 1528 C C . ILE A 1 196 ? -0.707 -0.973 19.136 1.00 93.81 196 ILE A C 1
ATOM 1530 O O . ILE A 1 196 ? -1.694 -1.406 19.724 1.00 93.81 196 ILE A O 1
ATOM 1534 N N . SER A 1 197 ? 0.469 -0.829 19.751 1.00 93.88 197 SER A N 1
ATOM 1535 C CA . SER A 1 197 ? 0.733 -1.371 21.092 1.00 93.88 197 SER A CA 1
ATOM 1536 C C . SER A 1 197 ? 0.115 -0.560 22.238 1.00 93.88 197 SER A C 1
ATOM 1538 O O . SER A 1 197 ? -0.324 -1.138 23.232 1.00 93.88 197 SER A O 1
ATOM 1540 N N . LYS A 1 198 ? 0.064 0.776 22.138 1.00 93.75 198 LYS A N 1
ATOM 1541 C CA . LYS A 1 198 ? -0.346 1.652 23.256 1.00 93.75 198 LYS A CA 1
ATOM 1542 C C . LYS A 1 198 ? -1.789 2.141 23.160 1.00 93.75 198 LYS A C 1
ATOM 1544 O O . LYS A 1 198 ? -2.382 2.498 24.180 1.00 93.75 198 LYS A O 1
ATOM 1549 N N . SER A 1 199 ? -2.384 2.194 21.966 1.00 95.31 199 SER A N 1
ATOM 1550 C CA . SER A 1 199 ? -3.713 2.787 21.785 1.00 95.31 199 SER A CA 1
ATOM 1551 C C . SER A 1 199 ? -4.830 1.740 21.786 1.00 95.31 199 SER A C 1
ATOM 1553 O O . SER A 1 199 ? -5.258 1.250 20.744 1.00 95.31 199 SER A O 1
ATOM 1555 N N . LYS A 1 200 ? -5.408 1.483 22.969 1.00 95.19 200 LYS A N 1
ATOM 1556 C CA . LYS A 1 200 ? -6.612 0.633 23.111 1.00 95.19 200 LYS A CA 1
ATOM 1557 C C . LYS A 1 200 ? -7.784 1.120 22.255 1.00 95.19 200 LYS A C 1
ATOM 1559 O O . LYS A 1 200 ? -8.534 0.321 21.704 1.00 95.19 200 LYS A O 1
ATOM 1564 N N . ARG A 1 201 ? -7.936 2.446 22.132 1.00 95.38 201 ARG A N 1
ATOM 1565 C CA . ARG A 1 201 ? -8.976 3.064 21.299 1.00 95.38 201 ARG A CA 1
ATOM 1566 C C . ARG A 1 201 ? -8.803 2.677 19.836 1.00 95.38 201 ARG A C 1
ATOM 1568 O O . ARG A 1 201 ? -9.788 2.308 19.209 1.00 95.38 201 ARG A O 1
ATOM 1575 N N . PHE A 1 202 ? -7.586 2.773 19.307 1.00 96.25 202 PHE A N 1
ATOM 1576 C CA . PHE A 1 202 ? -7.313 2.401 17.925 1.00 96.25 202 PHE A CA 1
ATOM 1577 C C . PHE A 1 202 ? -7.594 0.917 17.686 1.00 96.25 202 PHE A C 1
ATOM 1579 O O . PHE A 1 202 ? -8.380 0.604 16.796 1.00 96.25 202 PHE A O 1
ATOM 1586 N N . MET A 1 203 ? -7.073 0.035 18.544 1.00 96.38 203 MET A N 1
ATOM 1587 C CA . MET A 1 203 ? -7.307 -1.409 18.441 1.00 96.38 203 MET A CA 1
ATOM 1588 C C . MET A 1 203 ? -8.796 -1.770 18.456 1.00 96.38 203 MET A C 1
ATOM 1590 O O . MET A 1 203 ? -9.249 -2.512 17.595 1.00 96.38 203 MET A O 1
ATOM 1594 N N . SER A 1 204 ? -9.588 -1.167 19.348 1.00 96.69 204 SER A N 1
ATOM 1595 C CA . SER A 1 204 ? -11.039 -1.397 19.388 1.00 96.69 204 SER A CA 1
ATOM 1596 C C . SER A 1 204 ? -11.751 -0.973 18.093 1.00 96.69 204 SER A C 1
ATOM 1598 O O . SER A 1 204 ? -12.707 -1.617 17.668 1.00 96.69 204 SER A O 1
ATOM 1600 N N . LYS A 1 205 ? -11.316 0.115 17.444 1.00 96.19 205 LYS A N 1
ATOM 1601 C CA . LYS A 1 205 ? -11.912 0.580 16.178 1.00 96.19 205 LYS A CA 1
ATOM 1602 C C . LYS A 1 205 ? -11.452 -0.275 14.997 1.00 96.19 205 LYS A C 1
ATOM 1604 O O . LYS A 1 205 ? -12.258 -0.550 14.114 1.00 96.19 205 LYS A O 1
ATOM 1609 N N . LEU A 1 206 ? -10.196 -0.716 15.006 1.00 96.38 206 LEU A N 1
ATOM 1610 C CA . LEU A 1 206 ? -9.651 -1.641 14.016 1.00 96.38 206 LEU A CA 1
ATOM 1611 C C . LEU A 1 206 ? -10.364 -3.000 14.074 1.00 96.38 206 LEU A C 1
ATOM 1613 O O . LEU A 1 206 ? -10.750 -3.520 13.034 1.00 96.38 206 LEU A O 1
ATOM 1617 N N . GLU A 1 207 ? -10.634 -3.521 15.272 1.00 95.94 207 GLU A N 1
ATOM 1618 C CA . GLU A 1 207 ? -11.402 -4.755 15.477 1.00 95.94 207 GLU A CA 1
ATOM 1619 C C . GLU A 1 207 ? -12.828 -4.641 14.916 1.00 95.94 207 GLU A C 1
ATOM 1621 O O . GLU A 1 207 ? -13.291 -5.532 14.210 1.00 95.94 207 GLU A O 1
ATOM 1626 N N . LYS A 1 208 ? -13.510 -3.507 15.132 1.00 94.88 208 LYS A N 1
ATOM 1627 C CA . LYS A 1 208 ? -14.816 -3.244 14.500 1.00 94.88 208 LYS A CA 1
ATOM 1628 C C . LYS A 1 208 ? -14.732 -3.199 12.973 1.00 94.88 208 LYS A C 1
ATOM 1630 O O . LYS A 1 208 ? -15.629 -3.706 12.308 1.00 94.88 208 LYS A O 1
ATOM 1635 N N . CYS A 1 209 ? -13.679 -2.592 12.424 1.00 96.00 209 CYS A N 1
ATOM 1636 C CA . CYS A 1 209 ? -13.438 -2.547 10.981 1.00 96.00 209 CYS A CA 1
ATOM 1637 C C . CYS A 1 209 ? -13.252 -3.961 10.404 1.00 96.00 209 CYS A C 1
ATOM 1639 O O . CYS A 1 209 ? -13.894 -4.315 9.416 1.00 96.00 209 CYS A O 1
ATOM 1641 N N . HIS A 1 210 ? -12.438 -4.784 11.069 1.00 96.00 210 HIS A N 1
ATOM 1642 C CA . HIS A 1 210 ? -12.198 -6.180 10.711 1.00 96.00 210 HIS A CA 1
ATOM 1643 C C . HIS A 1 210 ? -13.473 -7.029 10.795 1.00 96.00 210 HIS A C 1
ATOM 1645 O O . HIS A 1 210 ? -13.825 -7.697 9.829 1.00 96.00 210 HIS A O 1
ATOM 1651 N N . ASN A 1 211 ? -14.219 -6.944 11.900 1.00 95.44 211 ASN A N 1
ATOM 1652 C CA . ASN A 1 211 ? -15.457 -7.710 12.090 1.00 95.44 211 ASN A CA 1
ATOM 1653 C C . ASN A 1 211 ? -16.561 -7.310 11.098 1.00 95.44 211 ASN A C 1
ATOM 1655 O O . ASN A 1 211 ? -17.459 -8.099 10.825 1.00 95.44 211 ASN A O 1
ATOM 1659 N N . ALA A 1 212 ? -16.491 -6.094 10.551 1.00 94.75 212 ALA A N 1
ATOM 1660 C CA . ALA A 1 212 ? -17.359 -5.633 9.473 1.00 94.75 212 ALA A CA 1
ATOM 1661 C C . ALA A 1 212 ? -16.868 -6.042 8.068 1.00 94.75 212 ALA A C 1
ATOM 1663 O O . ALA A 1 212 ? -17.466 -5.611 7.086 1.00 94.75 212 ALA A O 1
ATOM 1664 N N . GLY A 1 213 ? -15.776 -6.808 7.949 1.00 94.06 213 GLY A N 1
ATOM 1665 C CA . GLY A 1 213 ? -15.203 -7.238 6.669 1.00 94.06 213 GLY A CA 1
ATOM 1666 C C . GLY A 1 213 ? -14.536 -6.117 5.866 1.00 94.06 213 GLY A C 1
ATOM 1667 O O . GLY A 1 213 ? -14.354 -6.255 4.664 1.00 94.06 213 GLY A O 1
ATOM 1668 N N . ARG A 1 214 ? -14.193 -4.989 6.507 1.00 95.44 214 ARG A N 1
ATOM 1669 C CA . ARG A 1 214 ? -13.634 -3.798 5.839 1.00 95.44 214 ARG A CA 1
ATOM 1670 C C . ARG A 1 214 ? -12.126 -3.643 6.008 1.00 95.44 214 ARG A C 1
ATOM 1672 O O . ARG A 1 214 ? -11.581 -2.659 5.525 1.00 95.44 214 ARG A O 1
ATOM 1679 N N . LEU A 1 215 ? -11.446 -4.554 6.699 1.00 95.94 215 LEU A N 1
ATOM 1680 C CA . LEU A 1 215 ? -9.982 -4.581 6.757 1.00 95.94 215 LEU A CA 1
ATOM 1681 C C . LEU A 1 215 ? -9.471 -5.496 5.640 1.00 95.94 215 LEU A C 1
ATOM 1683 O O . LEU A 1 215 ? -9.679 -6.703 5.707 1.00 95.94 215 LEU A O 1
ATOM 1687 N N . SER A 1 216 ? -8.842 -4.922 4.617 1.00 94.88 216 SER A N 1
ATOM 1688 C CA . SER A 1 216 ? -8.555 -5.624 3.357 1.00 94.88 216 SER A CA 1
ATOM 1689 C C . SER A 1 216 ? -7.134 -6.179 3.252 1.00 94.88 216 SER A C 1
ATOM 1691 O O . SER A 1 216 ? -6.885 -7.156 2.537 1.00 94.88 216 SER A O 1
ATOM 1693 N N . LEU A 1 217 ? -6.187 -5.536 3.934 1.00 96.38 217 LEU A N 1
ATOM 1694 C CA . LEU A 1 217 ? -4.766 -5.857 3.887 1.00 96.38 217 LEU A CA 1
ATOM 1695 C C . LEU A 1 217 ? -4.059 -5.300 5.125 1.00 96.38 217 LEU A C 1
ATOM 1697 O O . LEU A 1 217 ? -4.390 -4.210 5.597 1.00 96.38 217 LEU A O 1
ATOM 1701 N N . ILE A 1 218 ? -3.050 -6.023 5.608 1.00 97.94 218 ILE A N 1
ATOM 1702 C CA . ILE A 1 218 ? -2.082 -5.516 6.581 1.00 97.94 218 ILE A CA 1
ATOM 1703 C C . ILE A 1 218 ? -0.693 -5.624 5.954 1.00 97.94 218 ILE A C 1
ATOM 1705 O O . ILE A 1 218 ? -0.286 -6.705 5.540 1.00 97.94 218 ILE A O 1
ATOM 1709 N N . SER A 1 219 ? 0.028 -4.507 5.901 1.00 97.44 219 SER A N 1
ATOM 1710 C CA . SER A 1 219 ? 1.432 -4.445 5.497 1.00 97.44 219 SER A CA 1
ATOM 1711 C C . SER A 1 219 ? 2.292 -4.020 6.680 1.00 97.44 219 SER A C 1
ATOM 1713 O O . SER A 1 219 ? 1.930 -3.103 7.422 1.00 97.44 219 SER A O 1
ATOM 1715 N N . ILE A 1 220 ? 3.439 -4.674 6.839 1.00 96.94 220 ILE A N 1
ATOM 1716 C CA . ILE A 1 220 ? 4.451 -4.347 7.844 1.00 96.94 220 ILE A CA 1
ATOM 1717 C C . ILE A 1 220 ? 5.706 -3.932 7.077 1.00 96.94 220 ILE A C 1
ATOM 1719 O O . ILE A 1 220 ? 6.297 -4.763 6.389 1.00 96.94 220 ILE A O 1
ATOM 1723 N N . ASP A 1 221 ? 6.050 -2.650 7.164 1.00 91.19 221 ASP A N 1
ATOM 1724 C CA . ASP A 1 221 ? 7.203 -2.008 6.518 1.00 91.19 221 ASP A CA 1
ATOM 1725 C C . ASP A 1 221 ? 8.248 -1.599 7.565 1.00 91.19 221 ASP A C 1
ATOM 1727 O O . ASP A 1 221 ? 7.834 -1.186 8.674 1.00 91.19 221 ASP A O 1
#

Radius of gyration: 24.8 Å; chains: 1; bounding box: 54×78×59 Å

Sequence (221 aa):
METEADVLEELFNIETEIEDVQDQIKLLLERQEKLHERQSELKFLLEAYRASGTGNSANENASRSSSLEDWSGSFEWDSQADDARLNIFGIPSYRQNQKEIINAIMSGRDVLVIMAAGGGKSLCYQLPAILRDGVALVISPLLSLIQDQVMGLTALGIPAFMLTSTTSKENEKFIYKALEKGEGELKILYVTPEKISKSKRFMSKLEKCHNAGRLSLISID

Foldseek 3Di:
DDDPVNVVVVVVVVVVVVVVVVVVVVVVVVVVVVVVVVVVVVVVVVVVVVVVPPDDDDDPPPPPPDPPPPLVDDDPCPVVLCCCCCVLVVHNDQAPCLSSLLSCVLVVHDDDDDDDVVNCVVSSQVSQLVVDAAAEEEEEADPVVLVVVQVSCVVSVQQEEEDEPPDDPVSVVVVLCCLQPVPDRHRYYYYYPCCVVPPPSVVVSNVNSVVVVRHRYYHYD

Secondary structure (DSSP, 8-state):
---HHHHHHHHHHHHHHHHHHHHHHHHHHHHHHHHHHHHHHHHHHHHHHHHHT------TT-TTS-----TTS--TTHHHHHHHHHHTT---SPPTTHHHHHHHHHTT--------TTS-HHHHHHHHHHHSSSEEEEE-S-HHHHHHHHHHHHHTT--EEEESTT--HHHHHHHHHHHHH--S---EEEE-HHHHHH-HHHHHHHHHHHHTT-EEEEEE-